Protein AF-A0A224YZ97-F1 (afdb_monomer_lite)

Foldseek 3Di:
DDPLLVLLVVQLVVVLVVVVVVVVVVVPDPPDDVDPDDADQCPQLVQLLSQLSSQPRSDDDPDDDDDDDDDLQACSQHVDVLHNLCCSCPPVVGDDGGGWDPDDDPVRGRPHSPRPDDPCVVLVVVLVVCVVPVDQEDEQADPVRLVSNVVSCVPHPDDGHHRHYQHHCDPVDPVNVVPSLLSRLVRCVVVVVDDPVVSVVSVCVVDPPPPPDDDDDDD

Structure (mmCIF, N/CA/C/O backbone):
data_AF-A0A224YZ97-F1
#
_entry.id   AF-A0A224YZ97-F1
#
loop_
_atom_site.group_PDB
_atom_site.id
_atom_site.type_symbol
_atom_site.label_atom_id
_atom_site.label_alt_id
_atom_site.label_comp_id
_atom_site.label_asym_id
_atom_site.label_entity_id
_atom_site.label_seq_id
_atom_site.pdbx_PDB_ins_code
_atom_site.Cartn_x
_atom_site.Cartn_y
_atom_site.Cartn_z
_atom_site.occupancy
_atom_site.B_iso_or_equiv
_atom_site.auth_seq_id
_atom_site.auth_comp_id
_atom_site.auth_asym_id
_atom_site.auth_atom_id
_atom_site.pdbx_PDB_model_num
ATOM 1 N N . MET A 1 1 ? -24.459 -19.097 -14.717 1.00 52.47 1 MET A N 1
ATOM 2 C CA . MET A 1 1 ? -24.192 -17.644 -14.715 1.00 52.47 1 MET A CA 1
ATOM 3 C C . MET A 1 1 ? -25.515 -16.948 -14.467 1.00 52.47 1 MET A C 1
ATOM 5 O O . MET A 1 1 ? -26.435 -17.161 -15.247 1.00 52.47 1 MET A O 1
ATOM 9 N N . THR A 1 2 ? -25.668 -16.246 -13.345 1.00 46.59 2 THR A N 1
ATOM 10 C CA . THR A 1 2 ? -26.902 -15.495 -13.054 1.00 46.59 2 THR A CA 1
ATOM 11 C C . THR A 1 2 ? -26.804 -14.087 -13.657 1.00 46.59 2 THR A C 1
ATOM 13 O O . THR A 1 2 ? -25.696 -13.596 -13.860 1.00 46.59 2 THR A O 1
ATOM 16 N N . CYS A 1 3 ? -27.926 -13.412 -13.944 1.00 55.31 3 CYS A N 1
ATOM 17 C CA . CYS A 1 3 ? -27.913 -12.035 -14.478 1.00 55.31 3 CYS A CA 1
ATOM 18 C C . CYS A 1 3 ? -27.099 -11.042 -13.622 1.00 55.31 3 CYS A C 1
ATOM 20 O O . CYS A 1 3 ? -26.565 -10.079 -14.164 1.00 55.31 3 CYS A O 1
ATOM 22 N N . ASN A 1 4 ? -26.964 -11.286 -12.312 1.00 58.75 4 ASN A N 1
ATOM 23 C CA . ASN A 1 4 ? -26.164 -10.453 -11.408 1.00 58.75 4 ASN A CA 1
ATOM 24 C C . ASN A 1 4 ? -24.649 -10.628 -11.588 1.00 58.75 4 ASN A C 1
ATOM 26 O O . ASN A 1 4 ? -23.910 -9.671 -11.379 1.00 58.75 4 ASN A O 1
ATOM 30 N N . ASP A 1 5 ? -24.180 -11.816 -11.980 1.00 58.56 5 ASP A N 1
ATOM 31 C CA . ASP A 1 5 ? -22.751 -12.048 -12.226 1.00 58.56 5 ASP A CA 1
ATOM 32 C C . ASP A 1 5 ? -22.300 -11.362 -13.519 1.00 58.56 5 ASP A C 1
ATOM 34 O O . ASP A 1 5 ? -21.228 -10.767 -13.558 1.00 58.56 5 ASP A O 1
ATOM 38 N N . ALA A 1 6 ? -23.163 -11.370 -14.541 1.00 62.22 6 ALA A N 1
ATOM 39 C CA . ALA A 1 6 ? -22.902 -10.724 -15.825 1.00 62.22 6 ALA A CA 1
ATOM 40 C C . ALA A 1 6 ? -22.792 -9.191 -15.703 1.00 62.22 6 ALA A C 1
ATOM 42 O O . ALA A 1 6 ? -21.858 -8.600 -16.233 1.00 62.22 6 ALA A O 1
ATOM 43 N N . ALA A 1 7 ? -23.696 -8.549 -14.952 1.00 62.88 7 ALA A N 1
ATOM 44 C CA . ALA A 1 7 ? -23.651 -7.099 -14.720 1.00 62.88 7 ALA A CA 1
ATOM 45 C C . ALA A 1 7 ? -22.469 -6.667 -13.826 1.00 62.88 7 ALA A C 1
ATOM 47 O O . ALA A 1 7 ? -21.967 -5.549 -13.934 1.00 62.88 7 ALA A O 1
ATOM 48 N N . ALA A 1 8 ? -22.022 -7.546 -12.924 1.00 62.81 8 ALA A N 1
ATOM 49 C CA . ALA A 1 8 ? -20.875 -7.294 -12.057 1.00 62.81 8 ALA A CA 1
ATOM 50 C C . ALA A 1 8 ? -19.535 -7.355 -12.810 1.00 62.81 8 ALA A C 1
ATOM 52 O O . ALA A 1 8 ? -18.623 -6.586 -12.495 1.00 62.81 8 ALA A O 1
ATOM 53 N N . ASP A 1 9 ? -19.420 -8.238 -13.804 1.00 74.94 9 ASP A N 1
ATOM 54 C CA . ASP A 1 9 ? -18.235 -8.310 -14.663 1.00 74.94 9 ASP A CA 1
ATOM 55 C C . ASP A 1 9 ? -18.177 -7.122 -15.645 1.00 74.94 9 ASP A C 1
ATOM 57 O O . ASP A 1 9 ? -17.090 -6.611 -15.907 1.00 74.94 9 ASP A O 1
ATOM 61 N N . GLU A 1 10 ? -19.327 -6.573 -16.058 1.00 85.75 10 GLU A N 1
ATOM 62 C CA . GLU A 1 10 ? -19.418 -5.424 -16.975 1.00 85.75 10 GLU A CA 1
ATOM 63 C C . GLU A 1 10 ? -18.727 -4.149 -16.444 1.00 85.75 10 GLU A C 1
ATOM 65 O O . GLU A 1 10 ? -18.050 -3.450 -17.198 1.00 85.75 10 GLU A O 1
ATOM 70 N N . ILE A 1 11 ? -18.832 -3.843 -15.141 1.00 90.44 11 ILE A N 1
ATOM 71 C CA . ILE A 1 11 ? -18.159 -2.664 -14.552 1.00 90.44 11 ILE A CA 1
ATOM 72 C C . ILE A 1 11 ? -16.640 -2.854 -14.520 1.00 90.44 11 ILE A C 1
ATOM 74 O O . ILE A 1 11 ? -15.900 -1.919 -14.834 1.00 90.44 11 ILE A O 1
ATOM 78 N N . ALA A 1 12 ? -16.173 -4.046 -14.145 1.00 93.38 12 ALA A N 1
ATOM 79 C CA . ALA A 1 12 ? -14.749 -4.352 -14.123 1.00 93.38 12 ALA A CA 1
ATOM 80 C C . ALA A 1 12 ? -14.162 -4.329 -15.544 1.00 93.38 12 ALA A C 1
ATOM 82 O O . ALA A 1 12 ? -13.105 -3.739 -15.750 1.00 93.38 12 ALA A O 1
ATOM 83 N N . ASP A 1 13 ? -14.873 -4.891 -16.524 1.00 95.00 13 ASP A N 1
ATOM 84 C CA . ASP A 1 13 ? -14.480 -4.873 -17.935 1.00 95.00 13 ASP A CA 1
ATOM 85 C C . ASP A 1 13 ? -14.412 -3.448 -18.486 1.00 95.00 13 ASP A C 1
ATOM 87 O O . ASP A 1 13 ? -13.425 -3.075 -19.122 1.00 95.00 13 ASP A O 1
ATOM 91 N N . ALA A 1 14 ? -15.420 -2.621 -18.197 1.00 93.31 14 ALA A N 1
ATOM 92 C CA . ALA A 1 14 ? -15.425 -1.220 -18.600 1.00 93.31 14 ALA A CA 1
ATOM 93 C C . ALA A 1 14 ? -14.263 -0.436 -17.967 1.00 93.31 14 ALA A C 1
ATOM 95 O O . ALA A 1 14 ? -13.624 0.369 -18.645 1.00 93.31 14 ALA A O 1
ATOM 96 N N . PHE A 1 15 ? -13.958 -0.681 -16.688 1.00 94.00 15 PHE A N 1
ATOM 97 C CA . PHE A 1 15 ? -12.829 -0.053 -15.998 1.00 94.00 15 PHE A CA 1
ATOM 98 C C . PHE A 1 15 ? -11.490 -0.437 -16.648 1.00 94.00 15 PHE A C 1
ATOM 100 O O . PHE A 1 15 ? -10.716 0.443 -17.023 1.00 94.00 15 PHE A O 1
ATOM 107 N N . LEU A 1 16 ? -11.266 -1.735 -16.874 1.00 96.19 16 LEU A N 1
ATOM 108 C CA . LEU A 1 16 ? -10.058 -2.248 -17.528 1.00 96.19 16 LEU A CA 1
ATOM 109 C C . LEU A 1 16 ? -9.915 -1.730 -18.966 1.00 96.19 16 LEU A C 1
ATOM 111 O O . LEU A 1 16 ? -8.811 -1.414 -19.406 1.00 96.19 16 LEU A O 1
ATOM 115 N N . ALA A 1 17 ? -11.019 -1.587 -19.7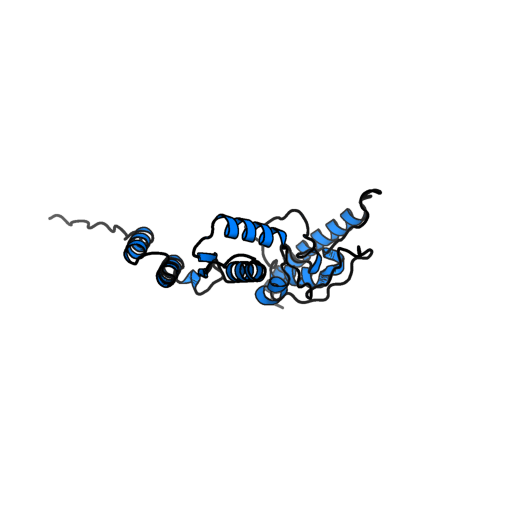03 1.00 94.88 17 ALA A N 1
ATOM 116 C CA . ALA A 1 17 ? -11.005 -1.016 -21.049 1.00 94.88 17 ALA A CA 1
ATOM 117 C C . ALA A 1 17 ? -10.583 0.466 -21.053 1.00 94.88 17 ALA A C 1
ATOM 119 O O . ALA A 1 17 ? -9.850 0.898 -21.946 1.00 94.88 17 ALA A O 1
ATOM 120 N N . ILE A 1 18 ? -11.000 1.245 -20.047 1.00 94.12 18 ILE A N 1
ATOM 121 C CA . ILE A 1 18 ? -10.570 2.643 -19.880 1.00 94.12 18 ILE A CA 1
ATOM 122 C C . ILE A 1 18 ? -9.058 2.710 -19.621 1.00 94.12 18 ILE A C 1
ATOM 124 O O . ILE A 1 18 ? -8.365 3.509 -20.255 1.00 94.12 18 ILE A O 1
ATOM 128 N N . GLU A 1 19 ? -8.536 1.858 -18.739 1.00 96.06 19 GLU A N 1
ATOM 129 C CA . GLU A 1 19 ? -7.103 1.779 -18.428 1.00 96.06 19 GLU A CA 1
ATOM 130 C C . GLU A 1 19 ? -6.258 1.310 -19.617 1.00 96.06 19 GLU A C 1
ATOM 132 O O . GLU A 1 19 ? -5.169 1.840 -19.863 1.00 96.06 19 GLU A O 1
ATOM 137 N N . GLN A 1 20 ? -6.776 0.363 -20.402 1.00 94.62 20 GLN A N 1
ATOM 138 C CA . GLN A 1 20 ? -6.153 -0.090 -21.641 1.00 94.62 20 GLN A CA 1
ATOM 139 C C . GLN A 1 20 ? -6.047 1.055 -22.655 1.00 94.62 20 GLN A C 1
ATOM 141 O O . GLN A 1 20 ? -4.962 1.325 -23.171 1.00 94.62 20 GLN A O 1
ATOM 146 N N . ASN A 1 21 ? -7.145 1.778 -22.892 1.00 93.31 21 ASN A N 1
ATOM 147 C CA . ASN A 1 21 ? -7.146 2.928 -23.793 1.00 93.31 21 ASN A CA 1
ATOM 148 C C . ASN A 1 21 ? -6.192 4.032 -23.301 1.00 93.31 21 ASN A C 1
ATOM 150 O O . ASN A 1 21 ? -5.450 4.617 -24.089 1.00 93.31 21 ASN A O 1
ATOM 154 N N . GLN A 1 22 ? -6.148 4.296 -21.991 1.00 91.50 22 GLN A N 1
ATOM 155 C CA . GLN A 1 22 ? -5.185 5.240 -21.425 1.00 91.50 22 GLN A CA 1
ATOM 156 C C . GLN A 1 22 ? -3.739 4.780 -21.657 1.00 91.50 22 GLN A C 1
ATOM 158 O O . GLN A 1 22 ? -2.911 5.587 -22.079 1.00 91.50 22 GLN A O 1
ATOM 163 N N . SER A 1 23 ? -3.433 3.501 -21.428 1.00 92.88 23 SER A N 1
ATOM 164 C CA . SER A 1 23 ? -2.103 2.928 -21.672 1.00 92.88 23 SER A CA 1
ATOM 165 C C . SER A 1 23 ? -1.675 3.091 -23.133 1.00 92.88 23 SER A C 1
ATOM 167 O O . SER A 1 23 ? -0.556 3.524 -23.412 1.00 92.88 23 SER A O 1
ATOM 169 N N . GLU A 1 24 ? -2.587 2.846 -24.075 1.00 93.25 24 GLU A N 1
ATOM 170 C CA . GLU A 1 24 ? -2.344 3.059 -25.503 1.00 93.25 24 GLU A CA 1
ATOM 171 C C . GLU A 1 24 ? -2.060 4.524 -25.838 1.00 93.25 24 GLU A C 1
ATOM 173 O O . GLU A 1 24 ? -1.136 4.806 -26.603 1.00 93.25 24 GLU A O 1
ATOM 178 N N . LEU A 1 25 ? -2.803 5.467 -25.256 1.00 92.69 25 LEU A N 1
ATOM 179 C CA . LEU A 1 25 ? -2.545 6.897 -25.437 1.00 92.69 25 LEU A CA 1
ATOM 180 C C . LEU A 1 25 ? -1.188 7.311 -24.850 1.00 92.69 25 LEU A C 1
ATOM 182 O O . LEU A 1 25 ? -0.431 8.024 -25.511 1.00 92.69 25 LEU A O 1
ATOM 186 N N . LEU A 1 26 ? -0.849 6.833 -23.649 1.00 90.38 26 LEU A N 1
ATOM 187 C CA . LEU A 1 26 ? 0.429 7.118 -22.989 1.00 90.38 26 LEU A CA 1
ATOM 188 C C . LEU A 1 26 ? 1.620 6.570 -23.786 1.00 90.38 26 LEU A C 1
ATOM 190 O O . LEU A 1 26 ? 2.632 7.255 -23.920 1.00 90.38 26 LEU A O 1
ATOM 194 N N . SER A 1 27 ? 1.481 5.386 -24.393 1.00 90.44 27 SER A N 1
ATOM 195 C CA . SER A 1 27 ? 2.532 4.768 -25.218 1.00 90.44 27 SER A CA 1
ATOM 196 C C . SER A 1 27 ? 2.957 5.613 -26.429 1.00 90.44 27 SER A C 1
ATOM 198 O O . SER A 1 27 ? 4.050 5.429 -26.964 1.00 90.44 27 SER A O 1
ATOM 200 N N . ARG A 1 28 ? 2.111 6.561 -26.857 1.00 93.81 28 ARG A N 1
ATOM 201 C CA . ARG A 1 28 ? 2.357 7.440 -28.012 1.00 93.81 28 ARG A CA 1
ATOM 202 C C . ARG A 1 28 ? 3.068 8.740 -27.631 1.00 93.81 28 ARG A C 1
ATOM 204 O O . ARG A 1 28 ? 3.412 9.517 -28.520 1.00 93.81 28 ARG A O 1
ATOM 211 N N . ILE A 1 29 ? 3.277 9.005 -26.339 1.00 93.19 29 ILE A N 1
ATOM 212 C CA . ILE A 1 29 ? 3.898 10.248 -25.875 1.00 93.19 29 ILE A CA 1
ATOM 213 C C . ILE A 1 29 ? 5.406 10.235 -26.182 1.00 93.19 29 ILE A C 1
ATOM 215 O O . ILE A 1 29 ? 6.120 9.322 -25.758 1.00 93.19 29 ILE A O 1
ATOM 219 N N . PRO A 1 30 ? 5.944 11.270 -26.854 1.00 92.75 30 PRO A N 1
ATOM 220 C CA . PRO A 1 30 ? 7.380 11.413 -27.043 1.00 92.75 30 PRO A CA 1
ATOM 221 C C . PRO A 1 30 ? 8.019 11.998 -25.773 1.00 92.75 30 PRO A C 1
ATOM 223 O O . PRO A 1 30 ? 8.187 13.208 -25.645 1.00 92.75 30 PRO A O 1
ATOM 226 N N . TYR A 1 31 ? 8.406 11.139 -24.827 1.00 89.88 31 TYR A N 1
ATOM 227 C CA . TYR A 1 31 ? 8.965 11.542 -23.522 1.00 89.88 31 TYR A CA 1
ATOM 228 C C . TYR A 1 31 ? 10.312 12.299 -23.582 1.00 89.88 31 TYR A C 1
ATOM 230 O O . TYR A 1 31 ? 10.777 12.833 -22.573 1.00 89.88 31 TYR A O 1
ATOM 238 N N . GLY A 1 32 ? 10.932 12.387 -24.762 1.00 92.38 32 GLY A N 1
ATOM 239 C CA . GLY A 1 32 ? 12.183 13.108 -24.985 1.00 92.38 32 GLY A CA 1
ATOM 240 C C . GLY A 1 32 ? 13.408 12.417 -24.378 1.00 92.38 32 GLY A C 1
ATOM 241 O O . GLY A 1 32 ? 13.321 11.404 -23.692 1.00 92.38 32 GLY A O 1
ATOM 242 N N . SER A 1 33 ? 14.590 12.981 -24.626 1.00 92.81 33 SER A N 1
ATOM 243 C CA . SER A 1 33 ? 15.875 12.348 -24.284 1.00 92.81 33 SER A CA 1
ATOM 244 C C . SER A 1 33 ? 16.214 12.329 -22.789 1.00 92.81 33 SER A C 1
ATOM 246 O O . SER A 1 33 ? 17.104 11.589 -22.376 1.00 92.81 33 SER A O 1
ATOM 248 N N . LYS A 1 34 ? 15.528 13.132 -21.963 1.00 94.31 34 LYS A N 1
ATOM 249 C CA . LYS A 1 34 ? 15.742 13.158 -20.504 1.00 94.31 34 LYS A CA 1
ATOM 250 C C . LYS A 1 34 ? 15.106 11.963 -19.792 1.00 94.31 34 LYS A C 1
ATOM 252 O O . LYS A 1 34 ? 15.536 11.619 -18.693 1.00 94.31 34 LYS A O 1
ATOM 257 N N . VAL A 1 35 ? 14.095 11.341 -20.397 1.00 94.31 35 VAL A N 1
ATOM 258 C CA . VAL A 1 35 ? 13.432 10.156 -19.852 1.00 94.31 35 VAL A CA 1
ATOM 259 C C . VAL A 1 35 ? 14.097 8.926 -20.449 1.00 94.31 35 VAL A C 1
ATOM 261 O O . VAL A 1 35 ? 13.937 8.625 -21.626 1.00 94.31 35 VAL A O 1
ATOM 264 N N . SER A 1 36 ? 14.871 8.214 -19.631 1.00 94.81 36 SER A N 1
ATOM 265 C CA . SER A 1 36 ? 15.607 7.033 -20.090 1.00 94.81 36 SER A CA 1
ATOM 266 C C . SER A 1 36 ? 14.777 5.749 -20.058 1.00 94.81 36 SER A C 1
ATOM 268 O O . SER A 1 36 ? 15.063 4.829 -20.816 1.00 94.81 36 SER A O 1
ATOM 270 N N . HIS A 1 37 ? 13.781 5.666 -19.170 1.00 95.94 37 HIS A N 1
ATOM 271 C CA . HIS A 1 37 ? 12.958 4.475 -18.963 1.00 95.94 37 HIS A CA 1
ATOM 272 C C . HIS A 1 37 ? 11.523 4.887 -18.631 1.00 95.94 37 HIS A C 1
ATOM 274 O O . HIS A 1 37 ? 11.309 5.822 -17.859 1.00 95.94 37 HIS A O 1
ATOM 280 N N . VAL A 1 38 ? 10.553 4.157 -19.180 1.00 95.44 38 VAL A N 1
ATOM 281 C CA . VAL A 1 38 ? 9.123 4.322 -18.898 1.00 95.44 38 VAL A CA 1
ATOM 282 C C . VAL A 1 38 ? 8.563 2.959 -18.545 1.00 95.44 38 VAL A C 1
ATOM 284 O O . VAL A 1 38 ? 8.758 1.994 -19.283 1.00 95.44 38 VAL A O 1
ATOM 287 N N . TYR A 1 39 ? 7.927 2.866 -17.383 1.00 96.88 39 TYR A N 1
ATOM 288 C CA . TYR A 1 39 ? 7.329 1.630 -16.896 1.00 96.88 39 TYR A CA 1
ATOM 289 C C . TYR A 1 39 ? 5.817 1.809 -16.896 1.00 96.88 39 TYR A C 1
ATOM 291 O O . TYR A 1 39 ? 5.315 2.754 -16.289 1.00 96.88 39 TYR A O 1
ATOM 299 N N . ASN A 1 40 ? 5.110 0.883 -17.539 1.00 97.06 40 ASN A N 1
ATOM 300 C CA . ASN A 1 40 ? 3.661 0.789 -17.459 1.00 97.06 40 ASN A CA 1
ATOM 301 C C . ASN A 1 40 ? 3.265 -0.528 -16.764 1.00 97.06 40 ASN A C 1
ATOM 303 O O . ASN A 1 40 ? 3.212 -1.568 -17.425 1.00 97.06 40 ASN A O 1
ATOM 307 N N . PRO A 1 41 ? 3.013 -0.528 -15.441 1.00 97.12 41 PRO A N 1
ATOM 308 C CA . PRO A 1 41 ? 2.627 -1.745 -14.728 1.00 97.12 41 PRO A CA 1
ATOM 309 C C . PRO A 1 41 ? 1.293 -2.326 -15.201 1.00 97.12 41 PRO A C 1
ATOM 311 O O . PRO A 1 41 ? 1.081 -3.520 -15.027 1.00 97.12 41 PRO A O 1
ATOM 314 N N . LEU A 1 42 ? 0.434 -1.541 -15.857 1.00 96.94 42 LEU A N 1
ATOM 315 C CA . LEU A 1 42 ? -0.813 -2.047 -16.440 1.00 96.94 42 LEU A CA 1
ATOM 316 C C . LEU A 1 42 ? -0.563 -2.971 -17.648 1.00 96.94 42 LEU A C 1
ATOM 318 O O . LEU A 1 42 ? -1.445 -3.724 -18.052 1.00 96.94 42 LEU A O 1
ATOM 322 N N . GLU A 1 43 ? 0.650 -2.961 -18.210 1.00 96.38 43 GLU A N 1
ATOM 323 C CA . GLU A 1 43 ? 1.064 -3.897 -19.257 1.00 96.38 43 GLU A CA 1
ATOM 324 C C . GLU A 1 43 ? 1.744 -5.134 -18.672 1.00 96.38 43 GLU A C 1
ATOM 326 O O . GLU A 1 43 ? 1.267 -6.250 -18.866 1.00 96.38 43 GLU A O 1
ATOM 331 N N . TYR A 1 44 ? 2.857 -4.955 -17.954 1.00 98.00 44 TYR A N 1
ATOM 332 C CA . TYR A 1 44 ? 3.673 -6.089 -17.508 1.00 98.00 44 TYR A CA 1
ATOM 333 C C . TYR A 1 44 ? 3.141 -6.765 -16.235 1.00 98.00 44 TYR A C 1
ATOM 335 O O . TYR A 1 44 ? 3.456 -7.926 -15.996 1.00 98.00 44 TYR A O 1
ATOM 343 N N . ALA A 1 45 ? 2.328 -6.082 -15.424 1.00 97.94 45 ALA A N 1
ATOM 344 C CA . ALA A 1 45 ? 1.642 -6.645 -14.257 1.00 97.94 45 ALA A CA 1
ATOM 345 C C . ALA A 1 45 ? 0.123 -6.748 -14.496 1.00 97.94 45 ALA A C 1
ATOM 347 O O . ALA A 1 45 ? -0.671 -6.664 -13.559 1.00 97.94 45 ALA A O 1
ATOM 348 N N . ARG A 1 46 ? -0.287 -6.912 -15.764 1.00 97.50 46 ARG A N 1
ATOM 349 C CA . ARG A 1 46 ? -1.696 -6.976 -16.169 1.00 97.50 46 ARG A CA 1
ATOM 350 C C . ARG A 1 46 ? -2.468 -8.047 -15.415 1.00 97.50 46 ARG A C 1
ATOM 352 O O . ARG A 1 46 ? -3.532 -7.748 -14.898 1.00 97.50 46 ARG A O 1
ATOM 359 N N . GLU A 1 47 ? -1.949 -9.270 -15.320 1.00 98.19 47 GLU A N 1
ATOM 360 C CA . GLU A 1 47 ? -2.695 -10.375 -14.702 1.00 98.19 47 GLU A CA 1
ATOM 361 C C . GLU A 1 47 ? -3.043 -10.090 -13.237 1.00 98.19 47 GLU A C 1
ATOM 363 O O . GLU A 1 47 ? -4.182 -10.280 -12.810 1.00 98.19 47 GLU A O 1
ATOM 368 N N . THR A 1 48 ? -2.082 -9.585 -12.462 1.00 98.19 48 THR A N 1
ATOM 369 C CA . THR A 1 48 ? -2.301 -9.238 -11.054 1.00 98.19 48 THR A CA 1
ATOM 370 C C . THR A 1 48 ? -3.191 -8.004 -10.906 1.00 98.19 48 THR A C 1
ATOM 372 O O . THR A 1 48 ? -4.025 -7.955 -10.000 1.00 98.19 48 THR A O 1
ATOM 375 N N . HIS A 1 49 ? -3.071 -7.029 -11.810 1.00 98.38 49 HIS A N 1
ATOM 376 C CA . HIS A 1 49 ? -3.948 -5.863 -11.840 1.00 98.38 49 HIS A CA 1
ATOM 377 C C . HIS A 1 49 ? -5.402 -6.237 -12.184 1.00 98.38 49 HIS A C 1
ATOM 379 O O . HIS A 1 49 ? -6.324 -5.865 -11.461 1.00 98.38 49 HIS A O 1
ATOM 385 N N . GLU A 1 50 ? -5.621 -7.049 -13.220 1.00 97.75 50 GLU A N 1
ATOM 386 C CA . GLU A 1 50 ? -6.942 -7.561 -13.593 1.00 97.75 50 GLU A CA 1
ATOM 387 C C . GLU A 1 50 ? -7.544 -8.419 -12.480 1.00 97.75 50 GLU A C 1
ATOM 389 O O . GLU A 1 50 ? -8.728 -8.278 -12.171 1.00 97.75 50 GLU A O 1
ATOM 394 N N . CYS A 1 51 ? -6.734 -9.255 -11.817 1.00 97.81 51 CYS A N 1
ATOM 395 C CA . CYS A 1 51 ? -7.159 -10.000 -10.633 1.00 97.81 51 CYS A CA 1
ATOM 396 C C . CYS A 1 51 ? -7.707 -9.050 -9.553 1.00 97.81 51 CYS A C 1
ATOM 398 O O . CYS A 1 51 ? -8.787 -9.288 -9.009 1.00 97.81 51 CYS A O 1
ATOM 400 N N . PHE A 1 52 ? -7.019 -7.936 -9.285 1.00 97.94 52 PHE A N 1
ATOM 401 C CA . PHE A 1 52 ? -7.473 -6.916 -8.340 1.00 97.94 52 PHE A CA 1
ATOM 402 C C . PHE A 1 52 ? -8.770 -6.225 -8.786 1.00 97.94 52 PHE A C 1
ATOM 404 O O . PHE A 1 52 ? -9.734 -6.177 -8.013 1.00 97.94 52 PHE A O 1
ATOM 411 N N . VAL A 1 53 ? -8.839 -5.740 -10.029 1.00 96.81 53 VAL A N 1
ATOM 412 C CA . VAL A 1 53 ? -10.016 -5.023 -10.544 1.00 96.81 53 VAL A CA 1
ATOM 413 C C . VAL A 1 53 ? -11.239 -5.936 -10.591 1.00 96.81 53 VAL A C 1
ATOM 415 O O . VAL A 1 53 ? -12.295 -5.568 -10.079 1.00 96.81 53 VAL A O 1
ATOM 418 N N . ARG A 1 54 ? -11.114 -7.164 -11.102 1.00 95.56 54 ARG A N 1
ATOM 419 C CA . ARG A 1 54 ? -12.237 -8.117 -11.164 1.00 95.56 54 ARG A CA 1
ATOM 420 C C . ARG A 1 54 ? -12.723 -8.552 -9.784 1.00 95.56 54 ARG A C 1
ATOM 422 O O . ARG A 1 54 ? -13.910 -8.837 -9.611 1.00 95.56 54 ARG A O 1
ATOM 429 N N . LYS A 1 55 ? -11.831 -8.573 -8.790 1.00 95.19 55 LYS A N 1
ATOM 430 C CA . LYS A 1 55 ? -12.174 -8.919 -7.408 1.00 95.19 55 LYS A CA 1
ATOM 431 C C . LYS A 1 55 ? -12.892 -7.782 -6.678 1.00 95.19 55 LYS A C 1
ATOM 433 O O . LYS A 1 55 ? -13.843 -8.052 -5.948 1.00 95.19 55 LYS A O 1
ATOM 438 N N . TYR A 1 56 ? -12.486 -6.526 -6.885 1.00 93.75 56 TYR A N 1
ATOM 439 C CA . TYR A 1 56 ? -12.935 -5.399 -6.049 1.00 93.75 56 TYR A CA 1
ATOM 440 C C . TYR A 1 56 ? -13.748 -4.309 -6.780 1.00 93.75 56 TYR A C 1
ATOM 442 O O . TYR A 1 56 ? -14.476 -3.542 -6.142 1.00 93.75 56 TYR A O 1
ATOM 450 N N . CYS A 1 57 ? -13.735 -4.266 -8.114 1.00 91.44 57 CYS A N 1
ATOM 451 C CA . CYS A 1 57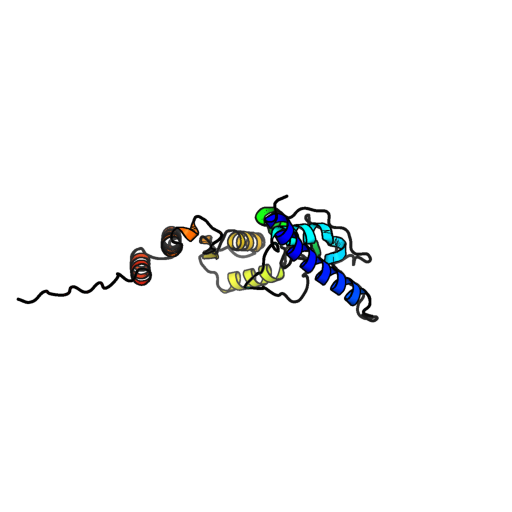 ? -14.440 -3.275 -8.941 1.00 91.44 57 CYS A CA 1
ATOM 452 C C . CYS A 1 57 ? -15.760 -3.801 -9.546 1.00 91.44 57 CYS A C 1
ATOM 454 O O . CYS A 1 57 ? -16.179 -3.398 -10.620 1.00 91.44 57 CYS A O 1
ATOM 456 N N . ARG A 1 58 ? -16.464 -4.690 -8.836 1.00 89.25 58 ARG A N 1
ATOM 457 C CA . ARG A 1 58 ? -17.694 -5.353 -9.329 1.00 89.25 58 ARG A CA 1
ATOM 458 C C . ARG A 1 58 ? -18.972 -4.500 -9.279 1.00 89.25 58 ARG A C 1
ATOM 460 O O . ARG A 1 58 ? -20.047 -4.947 -9.656 1.00 89.25 58 ARG A O 1
ATOM 467 N N . THR A 1 59 ? -18.890 -3.300 -8.712 1.00 87.19 59 THR A N 1
ATOM 468 C CA . THR A 1 59 ? -20.038 -2.427 -8.412 1.00 87.19 59 THR A CA 1
ATOM 469 C C . THR A 1 59 ? -19.625 -0.965 -8.505 1.00 87.19 59 THR A C 1
ATOM 471 O O . THR A 1 59 ? -18.436 -0.645 -8.393 1.00 87.19 59 THR A O 1
ATOM 474 N N . ARG A 1 60 ? -20.604 -0.061 -8.623 1.00 84.38 60 ARG A N 1
ATOM 475 C CA . ARG A 1 60 ? -20.371 1.379 -8.450 1.00 84.38 60 ARG A CA 1
ATOM 476 C C . ARG A 1 60 ? -19.846 1.665 -7.040 1.00 84.38 60 ARG A C 1
ATOM 478 O O . ARG A 1 60 ? -20.222 0.989 -6.083 1.00 84.38 60 ARG A O 1
ATOM 485 N N . LYS A 1 61 ? -18.963 2.655 -6.931 1.00 79.06 61 LYS A N 1
ATOM 486 C CA . LYS A 1 61 ? -18.336 3.082 -5.678 1.00 79.06 61 LYS A CA 1
ATOM 487 C C . LYS A 1 61 ? -18.724 4.527 -5.397 1.00 79.06 61 LYS A C 1
ATOM 489 O O . LYS A 1 61 ? -18.691 5.351 -6.303 1.00 79.06 61 LYS A O 1
ATOM 494 N N . GLU A 1 62 ? -19.082 4.818 -4.152 1.00 78.38 62 GLU A N 1
ATOM 495 C CA . GLU A 1 62 ? -19.371 6.187 -3.698 1.00 78.38 62 GLU A CA 1
ATOM 496 C C . GLU A 1 62 ? -18.086 6.993 -3.466 1.00 78.38 62 GLU A C 1
ATOM 498 O O . GLU A 1 62 ? -18.093 8.218 -3.535 1.00 78.38 62 GLU A O 1
ATOM 503 N N . VAL A 1 63 ? -16.973 6.299 -3.213 1.00 62.75 63 VAL A N 1
ATOM 504 C CA . VAL A 1 63 ? -15.674 6.891 -2.887 1.00 62.75 63 VAL A CA 1
ATOM 505 C C . VAL A 1 63 ? -14.595 6.289 -3.783 1.00 62.75 63 VAL A C 1
ATOM 507 O O . VAL A 1 63 ? -14.518 5.069 -3.939 1.00 62.75 63 VAL A O 1
ATOM 510 N N . LEU A 1 64 ? -13.743 7.154 -4.335 1.00 65.31 64 LEU A N 1
ATOM 511 C CA . LEU A 1 64 ? -12.542 6.795 -5.084 1.00 65.31 64 LEU A CA 1
ATOM 512 C C . LEU A 1 64 ? -11.322 7.408 -4.390 1.00 65.31 64 LEU A C 1
ATOM 514 O O . LEU A 1 64 ? -11.234 8.625 -4.246 1.00 65.31 64 LEU A O 1
ATOM 518 N N . PHE A 1 65 ? -10.372 6.567 -3.987 1.00 54.34 65 PHE A N 1
ATOM 519 C CA . PHE A 1 65 ? -9.063 7.019 -3.521 1.00 54.34 65 PHE A CA 1
ATOM 520 C C . PHE A 1 65 ? -8.122 7.136 -4.721 1.00 54.34 65 PHE A C 1
ATOM 522 O O . PHE A 1 65 ? -7.941 6.167 -5.457 1.00 54.34 65 PHE A O 1
ATOM 529 N N . LEU A 1 66 ? -7.530 8.316 -4.918 1.00 57.88 66 LEU A N 1
ATOM 530 C CA . LEU A 1 66 ? -6.667 8.618 -6.059 1.00 57.88 66 LEU A CA 1
ATOM 531 C C . LEU A 1 66 ? -5.234 8.896 -5.586 1.00 57.88 66 LEU A C 1
ATOM 533 O O . LEU A 1 66 ? -5.013 9.750 -4.730 1.00 57.88 66 LEU A O 1
ATOM 537 N N . GLY A 1 67 ? -4.267 8.164 -6.140 1.00 67.94 67 GLY A N 1
ATOM 538 C CA . GLY A 1 67 ? -2.836 8.438 -5.975 1.00 67.94 67 GLY A CA 1
ATOM 539 C C . GLY A 1 67 ? -2.277 9.298 -7.113 1.00 67.94 67 GLY A C 1
ATOM 540 O O . GLY A 1 67 ? -3.003 9.681 -8.024 1.00 67.94 67 GLY A O 1
ATOM 541 N N . MET A 1 68 ? -0.970 9.576 -7.081 1.00 73.81 68 MET A N 1
ATOM 542 C CA . MET A 1 68 ? -0.289 10.280 -8.180 1.00 73.81 68 MET A CA 1
ATOM 543 C C . MET A 1 68 ? 0.150 9.312 -9.286 1.00 73.81 68 MET A C 1
ATOM 545 O O . MET A 1 68 ? -0.312 9.403 -10.419 1.00 73.81 68 MET A O 1
ATOM 549 N N . ASN A 1 69 ? 1.057 8.386 -8.960 1.00 82.00 69 ASN A N 1
ATOM 550 C CA . ASN A 1 69 ? 1.661 7.443 -9.899 1.00 82.00 69 ASN A CA 1
ATOM 551 C C . ASN A 1 69 ? 2.267 6.234 -9.155 1.00 82.00 69 ASN A C 1
ATOM 553 O O . ASN A 1 69 ? 2.507 6.321 -7.948 1.00 82.00 69 ASN A O 1
ATOM 557 N N . PRO A 1 70 ? 2.559 5.121 -9.854 1.00 87.38 70 PRO A N 1
ATOM 558 C CA . PRO A 1 70 ? 3.170 3.941 -9.247 1.00 87.38 70 PRO A CA 1
ATOM 559 C C . PRO A 1 70 ? 4.510 4.242 -8.560 1.00 87.38 70 PRO A C 1
ATOM 561 O O . PRO A 1 70 ? 5.439 4.758 -9.187 1.00 87.38 70 PRO A O 1
ATOM 564 N N . GLY A 1 71 ? 4.626 3.861 -7.287 1.00 84.94 71 GLY A N 1
ATOM 565 C CA . GLY A 1 71 ? 5.900 3.803 -6.574 1.00 84.94 71 GLY A CA 1
ATOM 566 C C . GLY A 1 71 ? 6.731 2.575 -6.979 1.00 84.94 71 GLY A C 1
ATOM 567 O O . GLY A 1 71 ? 6.166 1.548 -7.372 1.00 84.94 71 GLY A O 1
ATOM 568 N N . PRO A 1 72 ? 8.075 2.635 -6.878 1.00 88.06 72 PRO A N 1
ATOM 569 C CA . PRO A 1 72 ? 8.976 1.624 -7.437 1.00 88.06 72 PRO A CA 1
ATOM 570 C C . PRO A 1 72 ? 8.932 0.271 -6.717 1.00 88.06 72 PRO A C 1
ATOM 572 O O . PRO A 1 72 ? 9.414 -0.708 -7.279 1.00 88.06 72 PRO A O 1
ATOM 575 N N . PHE A 1 73 ? 8.401 0.209 -5.494 1.00 89.69 73 PHE A N 1
ATOM 576 C CA . PHE A 1 73 ? 8.333 -1.014 -4.679 1.00 89.69 73 PHE A CA 1
ATOM 577 C C . PHE A 1 73 ? 6.898 -1.468 -4.377 1.00 89.69 73 PHE A C 1
ATOM 579 O O . PHE A 1 73 ? 6.713 -2.532 -3.799 1.00 89.69 73 PHE A O 1
ATOM 586 N N . GLY A 1 74 ? 5.903 -0.680 -4.794 1.00 91.06 74 GLY A N 1
ATOM 587 C CA . GLY A 1 74 ? 4.485 -0.998 -4.658 1.00 91.06 74 GLY A CA 1
ATOM 588 C C . GLY A 1 74 ? 3.877 -1.409 -5.997 1.00 91.06 74 GLY A C 1
ATOM 589 O O . GLY A 1 74 ? 4.244 -2.428 -6.577 1.00 91.06 74 GLY A O 1
ATOM 590 N N . MET A 1 75 ? 3.009 -0.557 -6.549 1.00 95.56 75 MET A N 1
ATOM 591 C CA . MET A 1 75 ? 2.302 -0.818 -7.811 1.00 95.56 75 MET A CA 1
ATOM 592 C C . MET A 1 75 ? 3.233 -1.135 -8.995 1.00 95.56 75 MET A C 1
ATOM 594 O O . MET A 1 75 ? 2.875 -1.946 -9.844 1.00 95.56 75 MET A O 1
ATOM 598 N N . ALA A 1 76 ? 4.449 -0.575 -9.058 1.00 96.50 76 ALA A N 1
ATOM 599 C CA . ALA A 1 76 ? 5.399 -0.941 -10.113 1.00 96.50 76 ALA A CA 1
ATOM 600 C C . ALA A 1 76 ? 5.870 -2.407 -10.028 1.00 96.50 76 ALA A C 1
ATOM 602 O O . ALA A 1 76 ? 6.388 -2.934 -11.007 1.00 96.50 76 ALA A O 1
ATOM 603 N N . GLN A 1 77 ? 5.712 -3.065 -8.881 1.00 97.00 77 GLN A N 1
ATOM 604 C CA . GLN A 1 77 ? 6.085 -4.463 -8.677 1.00 97.00 77 GLN A CA 1
ATOM 605 C C . GLN A 1 77 ? 4.928 -5.422 -8.942 1.00 97.00 77 GLN A C 1
ATOM 607 O O . GLN A 1 77 ? 5.181 -6.551 -9.333 1.00 97.00 77 GLN A O 1
ATOM 612 N N . ASN A 1 78 ? 3.677 -5.013 -8.725 1.00 96.81 78 ASN A N 1
ATOM 613 C CA . ASN A 1 78 ? 2.547 -5.950 -8.700 1.00 96.81 78 ASN A CA 1
ATOM 614 C C . ASN A 1 78 ? 1.253 -5.435 -9.345 1.00 96.81 78 ASN A C 1
ATOM 616 O O . ASN A 1 78 ? 0.246 -6.137 -9.321 1.00 96.81 78 ASN A O 1
ATOM 620 N N . GLY A 1 79 ? 1.247 -4.232 -9.913 1.00 96.88 79 GLY A N 1
ATOM 621 C CA . GLY A 1 79 ? 0.080 -3.671 -10.592 1.00 96.88 79 GLY A CA 1
ATOM 622 C C . GLY A 1 79 ? -1.038 -3.188 -9.665 1.00 96.88 79 GLY A C 1
ATOM 623 O O . GLY A 1 79 ? -1.977 -2.574 -10.153 1.00 96.88 79 GLY A O 1
ATOM 624 N N . VAL A 1 80 ? -0.962 -3.372 -8.345 1.00 96.81 80 VAL A N 1
ATOM 625 C CA . VAL A 1 80 ? -2.023 -2.936 -7.422 1.00 96.81 80 VAL A CA 1
ATOM 626 C C . VAL A 1 80 ? -1.737 -1.524 -6.890 1.00 96.81 80 VAL A C 1
ATOM 628 O O . VAL A 1 80 ? -0.633 -1.281 -6.391 1.00 96.81 80 VAL A O 1
ATOM 631 N N . PRO A 1 81 ? -2.694 -0.574 -6.953 1.00 91.00 81 PRO A N 1
ATOM 632 C CA . PRO A 1 81 ? -2.526 0.762 -6.376 1.00 91.00 81 PRO A CA 1
ATOM 633 C C . PRO A 1 81 ? -2.179 0.701 -4.885 1.00 91.00 81 PRO A C 1
ATOM 635 O O . PRO A 1 81 ? -2.813 -0.036 -4.135 1.00 91.00 81 PRO A O 1
ATOM 638 N N . PHE A 1 82 ? -1.167 1.465 -4.455 1.00 85.38 82 PHE A N 1
ATOM 639 C CA . PHE A 1 82 ? -0.613 1.410 -3.087 1.00 85.38 82 PHE A CA 1
ATOM 640 C C . PHE A 1 82 ? -0.197 -0.008 -2.636 1.00 85.38 82 PHE A C 1
ATOM 642 O O . PHE A 1 82 ? -0.174 -0.315 -1.446 1.00 85.38 82 PHE A O 1
ATOM 649 N N . GLY A 1 83 ? 0.105 -0.895 -3.589 1.00 86.56 83 GLY A N 1
ATOM 650 C CA . GLY A 1 83 ? 0.254 -2.320 -3.334 1.00 86.56 83 GLY A CA 1
ATOM 651 C C . GLY A 1 83 ? 1.584 -2.698 -2.699 1.00 86.56 83 GLY A C 1
ATOM 652 O O . GLY A 1 83 ? 2.485 -3.128 -3.408 1.00 86.56 83 GLY A O 1
ATOM 653 N N . ASP A 1 84 ? 1.715 -2.612 -1.376 1.00 87.06 84 ASP A N 1
ATOM 654 C CA . ASP A 1 84 ? 2.765 -3.349 -0.662 1.00 87.06 84 ASP A CA 1
ATOM 655 C C . ASP A 1 84 ? 2.585 -4.858 -0.899 1.00 87.06 84 ASP A C 1
ATOM 657 O O . ASP A 1 84 ? 1.509 -5.416 -0.673 1.00 87.06 84 ASP A O 1
ATOM 661 N N . THR A 1 85 ? 3.637 -5.525 -1.375 1.00 88.69 85 THR A N 1
ATOM 662 C CA . THR A 1 85 ? 3.535 -6.890 -1.913 1.00 88.69 85 THR A CA 1
ATOM 663 C C . THR A 1 85 ? 3.034 -7.904 -0.881 1.00 88.69 85 THR A C 1
ATOM 665 O O . THR A 1 85 ? 2.211 -8.759 -1.217 1.00 88.69 85 THR A O 1
ATOM 668 N N . ALA A 1 86 ? 3.447 -7.785 0.386 1.00 84.19 86 ALA A N 1
ATOM 669 C CA . ALA A 1 86 ? 2.994 -8.688 1.444 1.00 84.19 86 ALA A CA 1
ATOM 670 C C . ALA A 1 86 ? 1.474 -8.603 1.653 1.00 84.19 86 ALA A C 1
ATOM 672 O O . ALA A 1 86 ? 0.809 -9.624 1.828 1.00 84.19 86 ALA A O 1
ATOM 673 N N . HIS A 1 87 ? 0.903 -7.402 1.564 1.00 83.88 87 HIS A N 1
ATOM 674 C CA . HIS A 1 87 ? -0.537 -7.191 1.705 1.00 83.88 87 HIS A CA 1
ATOM 675 C C . HIS A 1 87 ? -1.315 -7.531 0.439 1.00 83.88 87 HIS A C 1
ATOM 677 O O . HIS A 1 87 ? -2.413 -8.078 0.532 1.00 83.88 87 HIS A O 1
ATOM 683 N N . VAL A 1 88 ? -0.741 -7.271 -0.735 1.00 89.31 88 VAL A N 1
ATOM 684 C CA . VAL A 1 88 ? -1.319 -7.677 -2.023 1.00 89.31 88 VAL A CA 1
ATOM 685 C C . VAL A 1 88 ? -1.526 -9.192 -2.070 1.00 89.31 88 VAL A C 1
ATOM 687 O O . VAL A 1 88 ? -2.606 -9.654 -2.438 1.00 89.31 88 VAL A O 1
ATOM 690 N N . VAL A 1 89 ? -0.540 -9.970 -1.620 1.00 89.50 89 VAL A N 1
ATOM 691 C CA . VAL A 1 89 ? -0.637 -11.435 -1.588 1.00 89.50 89 VAL A CA 1
ATOM 692 C C . VAL A 1 89 ? -1.432 -11.922 -0.376 1.00 89.50 89 VAL A C 1
ATOM 694 O O . VAL A 1 89 ? -2.391 -12.672 -0.529 1.00 89.50 89 VAL A O 1
ATOM 697 N N . GLY A 1 90 ? -1.055 -11.506 0.834 1.00 86.19 90 GLY A N 1
ATOM 698 C CA . GLY A 1 90 ? -1.574 -12.090 2.073 1.00 86.19 90 GLY A CA 1
ATOM 699 C C . GLY A 1 90 ? -2.970 -11.610 2.469 1.00 86.19 90 GLY A C 1
ATOM 700 O O . GLY A 1 90 ? -3.747 -12.386 3.020 1.00 86.19 90 GLY A O 1
ATOM 701 N N . TRP A 1 91 ? -3.304 -10.347 2.191 1.00 85.50 91 TRP A N 1
ATOM 702 C CA . TRP A 1 91 ? -4.571 -9.745 2.618 1.00 85.50 91 TRP A CA 1
ATOM 703 C C . TRP A 1 91 ? -5.563 -9.582 1.465 1.00 85.50 91 TRP A C 1
ATOM 705 O O . TRP A 1 91 ? -6.705 -10.028 1.563 1.00 85.50 91 TRP A O 1
ATOM 715 N N . LEU A 1 92 ? -5.124 -8.995 0.348 1.00 84.00 92 LEU A N 1
ATOM 716 C CA . LEU A 1 92 ? -5.958 -8.849 -0.845 1.00 84.00 92 LEU A CA 1
ATOM 717 C C . LEU A 1 92 ? -6.086 -10.164 -1.623 1.00 84.00 92 LEU A C 1
ATOM 719 O O . LEU A 1 92 ? -7.008 -10.313 -2.424 1.00 84.00 92 LEU A O 1
ATOM 723 N N . GLY A 1 93 ? -5.207 -11.145 -1.395 1.00 93.69 93 GLY A N 1
ATOM 724 C CA . GLY A 1 93 ? -5.264 -12.442 -2.070 1.00 93.69 93 GLY A CA 1
ATOM 725 C C . GLY A 1 93 ? -5.190 -12.307 -3.589 1.00 93.69 93 GLY A C 1
ATOM 726 O O . GLY A 1 93 ? -5.982 -12.947 -4.284 1.00 93.69 93 GLY A O 1
ATOM 727 N N . ILE A 1 94 ? -4.333 -11.409 -4.078 1.00 97.12 94 ILE A N 1
ATOM 728 C CA . ILE A 1 94 ? -4.071 -11.208 -5.504 1.00 97.12 94 ILE A CA 1
ATOM 729 C C . ILE A 1 94 ? -3.005 -12.196 -5.954 1.00 97.12 94 ILE A C 1
ATOM 731 O O . ILE A 1 94 ? -1.994 -12.400 -5.279 1.00 97.12 94 ILE A O 1
ATOM 735 N N . GLN A 1 95 ? -3.248 -12.815 -7.102 1.00 93.94 95 GLN A N 1
ATOM 736 C CA . GLN A 1 95 ? -2.382 -13.813 -7.714 1.00 93.94 95 GLN A CA 1
ATOM 737 C C . GLN A 1 95 ? -2.272 -13.516 -9.209 1.00 93.94 95 GLN A C 1
ATOM 739 O O . GLN A 1 95 ? -3.123 -12.831 -9.774 1.00 93.94 95 GLN A O 1
ATOM 744 N N . GLY A 1 96 ? -1.221 -14.026 -9.841 1.00 95.81 96 GLY A N 1
ATOM 745 C CA . GLY A 1 96 ? -0.969 -13.842 -11.268 1.00 95.81 96 GLY A CA 1
ATOM 746 C C . GLY A 1 96 ? 0.517 -13.710 -11.568 1.00 95.81 96 GLY A C 1
ATOM 747 O O . GLY A 1 96 ? 1.344 -13.570 -10.660 1.00 95.81 96 GLY A O 1
ATOM 748 N N . HIS A 1 97 ? 0.856 -13.768 -12.849 1.00 97.31 97 HIS A N 1
ATOM 749 C CA . HIS A 1 97 ? 2.205 -13.514 -13.317 1.00 97.31 97 HIS A CA 1
ATOM 750 C C . HIS A 1 97 ? 2.477 -12.008 -13.424 1.00 97.31 97 HIS A C 1
ATOM 752 O O . HIS A 1 97 ? 1.626 -11.221 -13.835 1.00 97.31 97 HIS A O 1
ATOM 758 N N . VAL A 1 98 ? 3.702 -11.610 -13.075 1.00 98.12 98 VAL A N 1
ATOM 759 C CA . VAL A 1 98 ? 4.221 -10.271 -13.357 1.00 98.12 98 VAL A CA 1
ATOM 760 C C . VAL A 1 98 ? 5.431 -10.421 -14.268 1.00 98.12 98 VAL A C 1
ATOM 762 O O . VAL A 1 98 ? 6.465 -10.955 -13.861 1.00 98.12 98 VAL A O 1
ATOM 765 N N . ALA A 1 99 ? 5.285 -9.944 -15.498 1.00 97.62 99 ALA A N 1
ATOM 766 C CA . ALA A 1 99 ? 6.341 -9.885 -16.490 1.00 97.62 99 ALA A CA 1
ATOM 767 C C . ALA A 1 99 ? 7.294 -8.705 -16.226 1.00 97.62 99 ALA A C 1
ATOM 769 O O . ALA A 1 99 ? 7.121 -7.895 -15.312 1.00 97.62 99 ALA A O 1
ATOM 770 N N . LYS A 1 100 ? 8.327 -8.597 -17.059 1.00 96.88 100 LYS A N 1
ATOM 771 C CA . LYS A 1 100 ? 9.291 -7.495 -17.027 1.00 96.88 100 LYS A CA 1
ATOM 772 C C . LYS A 1 100 ? 8.862 -6.354 -17.956 1.00 96.88 100 LYS A C 1
ATOM 774 O O . LYS A 1 100 ? 8.316 -6.628 -19.025 1.00 96.88 100 LYS A O 1
ATOM 779 N N . PRO A 1 101 ? 9.158 -5.085 -17.617 1.00 96.19 101 PRO A N 1
ATOM 780 C CA . PRO A 1 101 ? 9.041 -3.999 -18.580 1.00 96.19 101 PRO A CA 1
ATOM 781 C C . PRO A 1 101 ? 10.034 -4.213 -19.731 1.00 96.19 101 PRO A C 1
ATOM 783 O O . PRO A 1 101 ? 11.126 -4.749 -19.534 1.00 96.19 101 PRO A O 1
ATOM 786 N N . LYS A 1 102 ? 9.678 -3.746 -20.935 1.00 91.62 102 LYS A N 1
ATOM 787 C CA . LYS A 1 102 ? 10.480 -3.923 -22.162 1.00 91.62 102 LYS A CA 1
ATOM 788 C C . LYS A 1 102 ? 11.927 -3.434 -22.020 1.00 91.62 102 LYS A C 1
ATOM 790 O O . LYS A 1 102 ? 12.848 -4.053 -22.548 1.00 91.62 102 LYS A O 1
ATOM 795 N N . HIS A 1 103 ? 12.115 -2.324 -21.311 1.00 93.56 103 HIS A N 1
ATOM 796 C CA . HIS A 1 103 ? 13.419 -1.754 -20.998 1.00 93.56 103 HIS A CA 1
ATOM 797 C C . HIS A 1 103 ? 13.505 -1.555 -19.487 1.00 93.56 103 HIS A C 1
ATOM 799 O O . HIS A 1 103 ? 12.969 -0.588 -18.949 1.00 93.56 103 HIS A O 1
ATOM 805 N N . GLU A 1 104 ? 14.137 -2.503 -18.797 1.00 96.81 104 GLU A N 1
ATOM 806 C CA . GLU A 1 104 ? 14.309 -2.466 -17.347 1.00 96.81 104 GLU A CA 1
ATOM 807 C C . GLU A 1 104 ? 15.622 -1.767 -16.975 1.00 96.81 104 GLU A C 1
ATOM 809 O O . GLU A 1 104 ? 16.705 -2.147 -17.418 1.00 96.81 104 GLU A O 1
ATOM 814 N N . HIS A 1 105 ? 15.534 -0.759 -16.112 1.00 96.12 105 HIS A N 1
ATOM 815 C CA . HIS A 1 105 ? 16.702 -0.123 -15.532 1.00 96.12 105 HIS A CA 1
ATOM 816 C C . HIS A 1 105 ? 17.321 -1.041 -14.455 1.00 96.12 105 HIS A C 1
ATOM 818 O O . HIS A 1 105 ? 16.626 -1.404 -13.500 1.00 96.12 105 HIS A O 1
ATOM 824 N N . PRO A 1 106 ? 18.643 -1.310 -14.470 1.00 93.88 106 PRO A N 1
ATOM 825 C CA . PRO A 1 106 ? 19.288 -2.239 -13.528 1.00 93.88 106 PRO A CA 1
ATOM 826 C C . PRO A 1 106 ? 19.082 -1.910 -12.038 1.00 93.88 106 PRO A C 1
ATOM 828 O O . PRO A 1 106 ? 18.996 -2.793 -11.194 1.00 93.88 106 PRO A O 1
ATOM 831 N N . ARG A 1 107 ? 18.977 -0.619 -11.687 1.00 90.06 107 ARG A N 1
ATOM 832 C CA . ARG A 1 107 ? 18.700 -0.149 -10.305 1.00 90.06 107 ARG A CA 1
ATOM 833 C C . ARG A 1 107 ? 17.214 -0.097 -9.921 1.00 90.06 107 ARG A C 1
ATOM 835 O O . ARG A 1 107 ? 16.894 0.365 -8.821 1.00 90.06 107 ARG A O 1
ATOM 842 N N . ARG A 1 108 ? 16.304 -0.470 -10.821 1.00 91.75 108 ARG A N 1
ATOM 843 C CA . ARG A 1 108 ? 14.849 -0.492 -10.599 1.00 91.75 108 ARG A CA 1
ATOM 844 C C . ARG A 1 108 ? 14.246 -1.773 -11.198 1.00 91.75 108 ARG A C 1
ATOM 846 O O . ARG A 1 108 ? 13.415 -1.674 -12.101 1.00 91.75 108 ARG A O 1
ATOM 853 N N . PRO A 1 109 ? 14.675 -2.962 -10.735 1.00 95.25 109 PRO A N 1
ATOM 854 C CA . PRO A 1 109 ? 14.117 -4.208 -11.230 1.00 95.25 109 PRO A CA 1
ATOM 855 C C . PRO A 1 109 ? 12.681 -4.412 -10.730 1.00 95.25 109 PRO A C 1
ATOM 857 O O . PRO A 1 109 ? 12.347 -4.061 -9.596 1.00 95.25 109 PRO A O 1
ATOM 860 N N . VAL A 1 110 ? 11.852 -5.020 -11.570 1.00 97.06 110 VAL A N 1
ATOM 861 C CA . VAL A 1 110 ? 10.526 -5.551 -11.251 1.00 97.06 110 VAL A CA 1
ATOM 862 C C . VAL A 1 110 ? 10.687 -7.009 -10.830 1.00 97.06 110 VAL A C 1
ATOM 864 O O . VAL A 1 110 ? 11.048 -7.864 -11.632 1.00 97.06 110 VAL A O 1
ATOM 867 N N . LEU A 1 111 ? 10.477 -7.295 -9.553 1.00 96.25 111 LEU A N 1
ATOM 868 C CA . LEU A 1 111 ? 10.582 -8.619 -8.938 1.00 96.25 111 LEU A CA 1
ATOM 869 C C . LEU A 1 111 ? 9.212 -9.300 -8.782 1.00 96.25 111 LEU A C 1
ATOM 871 O O . LEU A 1 111 ? 9.135 -10.421 -8.281 1.00 96.25 111 LEU A O 1
ATOM 875 N N . GLY A 1 112 ? 8.133 -8.639 -9.205 1.00 96.00 112 GLY A N 1
ATOM 876 C CA . GLY A 1 112 ? 6.789 -9.196 -9.136 1.00 96.00 112 GLY A CA 1
ATOM 877 C C . GLY A 1 112 ? 6.257 -9.291 -7.705 1.00 96.00 112 GLY A C 1
ATOM 878 O O . GLY A 1 112 ? 6.687 -8.575 -6.797 1.00 96.00 112 GLY A O 1
ATOM 879 N N . LEU A 1 113 ? 5.383 -10.276 -7.488 1.00 94.19 113 LEU A N 1
ATOM 880 C CA . LEU A 1 113 ? 4.869 -10.654 -6.165 1.00 94.19 113 LEU A CA 1
ATOM 881 C C . LEU A 1 113 ? 5.947 -11.225 -5.217 1.00 94.19 113 LEU A C 1
ATOM 883 O O . LEU A 1 113 ? 5.659 -11.502 -4.057 1.00 94.19 113 LEU A O 1
ATOM 887 N N . GLY A 1 114 ? 7.187 -11.394 -5.690 1.00 89.19 114 GLY A N 1
ATOM 888 C CA . GLY A 1 114 ? 8.345 -11.740 -4.865 1.00 89.19 114 GLY A CA 1
ATOM 889 C C . GLY A 1 114 ? 9.110 -10.528 -4.320 1.00 89.19 114 GLY A C 1
ATOM 890 O O . GLY A 1 114 ? 10.127 -10.709 -3.652 1.00 89.19 114 GLY A O 1
ATOM 891 N N . CYS A 1 115 ? 8.681 -9.292 -4.610 1.00 88.25 115 CYS A N 1
ATOM 892 C CA . CYS A 1 115 ? 9.356 -8.100 -4.104 1.00 88.25 115 CYS A CA 1
ATOM 893 C C . CYS A 1 115 ? 9.243 -8.009 -2.575 1.00 88.25 115 CYS A C 1
ATOM 895 O O . CYS A 1 115 ? 8.172 -7.763 -2.030 1.00 88.25 115 CYS A O 1
ATOM 897 N N . THR A 1 116 ? 10.376 -8.142 -1.885 1.00 82.00 116 THR A N 1
ATOM 898 C CA . THR A 1 116 ? 10.477 -8.000 -0.422 1.00 82.00 116 THR A CA 1
ATOM 899 C C . THR A 1 116 ? 10.700 -6.558 0.031 1.00 82.00 116 THR A C 1
ATOM 901 O O . THR A 1 116 ? 10.669 -6.262 1.223 1.00 82.00 116 THR A O 1
ATOM 904 N N . ARG A 1 117 ? 10.948 -5.642 -0.912 1.00 75.38 117 ARG A N 1
ATOM 905 C CA . ARG A 1 117 ? 11.128 -4.220 -0.619 1.00 75.38 117 ARG A CA 1
ATOM 906 C C . ARG A 1 117 ? 9.761 -3.564 -0.476 1.00 75.38 117 ARG A C 1
ATOM 908 O O . ARG A 1 117 ? 8.927 -3.702 -1.362 1.00 75.38 117 ARG A O 1
ATOM 915 N N . SER A 1 118 ? 9.591 -2.815 0.604 1.00 68.25 118 SER A N 1
ATOM 916 C CA . SER A 1 118 ? 8.471 -1.898 0.815 1.00 68.25 118 SER A CA 1
ATOM 917 C C . SER A 1 118 ? 8.911 -0.462 0.503 1.00 68.25 118 SER A C 1
ATOM 919 O O . SER A 1 118 ? 10.106 -0.196 0.319 1.00 68.25 118 SER A O 1
ATOM 921 N N . GLU A 1 119 ? 7.970 0.481 0.435 1.00 63.25 119 GLU A N 1
ATOM 922 C CA . GLU A 1 119 ? 8.252 1.918 0.402 1.00 63.25 119 GLU A CA 1
ATOM 923 C C . GLU A 1 119 ? 8.912 2.376 1.715 1.00 63.25 119 GLU A C 1
ATOM 925 O O . GLU A 1 119 ? 8.310 3.004 2.581 1.00 63.25 119 GLU A O 1
ATOM 930 N N . ALA A 1 120 ? 10.208 2.086 1.833 1.00 58.38 120 ALA A N 1
ATOM 931 C CA . ALA A 1 120 ? 11.051 2.383 2.986 1.00 58.38 120 ALA A CA 1
ATOM 932 C C . ALA A 1 120 ? 11.130 3.881 3.340 1.00 58.38 120 ALA A C 1
ATOM 934 O O . ALA A 1 120 ? 11.658 4.226 4.387 1.00 58.38 120 ALA A O 1
ATOM 935 N N . ILE A 1 121 ? 10.627 4.786 2.488 1.00 58.16 121 ILE A N 1
ATOM 936 C CA . ILE A 1 121 ? 10.578 6.230 2.772 1.00 58.16 121 ILE A CA 1
ATOM 937 C C . ILE A 1 121 ? 9.592 6.520 3.910 1.00 58.16 121 ILE A C 1
ATOM 939 O O . ILE A 1 121 ? 9.904 7.312 4.797 1.00 58.16 121 ILE A O 1
ATOM 943 N N . CYS A 1 122 ? 8.436 5.851 3.927 1.00 65.94 122 CYS A N 1
ATOM 944 C CA . CYS A 1 122 ? 7.486 5.971 5.031 1.00 65.94 122 CYS A CA 1
ATOM 945 C C . CYS A 1 122 ? 8.044 5.337 6.309 1.00 65.94 122 CYS A C 1
ATOM 947 O O . CYS A 1 122 ? 7.882 5.909 7.383 1.00 65.94 122 CYS A O 1
ATOM 949 N N . ASP A 1 123 ? 8.759 4.214 6.186 1.00 79.00 123 ASP A N 1
ATOM 950 C CA . ASP A 1 123 ? 9.427 3.570 7.321 1.00 79.00 123 ASP A CA 1
ATOM 951 C C . ASP A 1 123 ? 10.535 4.475 7.892 1.00 79.00 123 ASP A C 1
ATOM 953 O O . ASP A 1 123 ? 10.610 4.655 9.101 1.00 79.00 123 ASP A O 1
ATOM 957 N N . ALA A 1 124 ? 11.354 5.108 7.045 1.00 75.94 124 ALA A N 1
ATOM 958 C CA . ALA A 1 124 ? 12.413 6.022 7.475 1.00 75.94 124 ALA A CA 1
ATOM 959 C C . ALA A 1 124 ? 11.848 7.250 8.202 1.00 75.94 124 ALA A C 1
ATOM 961 O O . ALA A 1 124 ? 12.335 7.607 9.271 1.00 75.94 124 ALA A O 1
ATOM 962 N N . ALA A 1 125 ? 10.790 7.862 7.663 1.00 76.00 125 ALA A N 1
ATOM 963 C CA . ALA A 1 125 ? 10.104 8.968 8.324 1.00 76.00 125 ALA A CA 1
ATOM 964 C C . ALA A 1 125 ? 9.478 8.536 9.660 1.00 76.00 125 ALA A C 1
ATOM 966 O O . ALA A 1 125 ? 9.609 9.248 10.656 1.00 76.00 125 ALA A O 1
ATOM 967 N N . LEU A 1 126 ? 8.847 7.356 9.704 1.00 82.31 126 LEU A N 1
ATOM 968 C CA . LEU A 1 126 ? 8.317 6.782 10.939 1.00 82.31 126 LEU A CA 1
ATOM 969 C C . LEU A 1 126 ? 9.434 6.588 11.971 1.00 82.31 126 LEU A C 1
ATOM 971 O O . LEU A 1 126 ? 9.291 7.046 13.099 1.00 82.31 126 LEU A O 1
ATOM 975 N N . LEU A 1 127 ? 10.561 5.984 11.589 1.00 88.00 127 LEU A N 1
ATOM 976 C CA . LEU A 1 127 ? 11.710 5.788 12.474 1.00 88.00 127 LEU A CA 1
ATOM 977 C C . LEU A 1 127 ? 12.269 7.115 12.994 1.00 88.00 127 LEU A C 1
ATOM 979 O O . LEU A 1 127 ? 12.505 7.220 14.192 1.00 88.00 127 LEU A O 1
ATOM 983 N N . SER A 1 128 ? 12.407 8.142 12.147 1.00 84.69 128 SER A N 1
ATOM 984 C CA . SER A 1 128 ? 12.854 9.473 12.588 1.00 84.69 128 SER A CA 1
ATOM 985 C C . SER A 1 128 ? 11.904 10.101 13.610 1.00 84.69 128 SER A C 1
ATOM 987 O O . SER A 1 128 ? 12.352 10.704 14.582 1.00 84.69 128 SER A O 1
ATOM 989 N N . VAL A 1 129 ? 10.589 9.948 13.425 1.00 81.06 129 VAL A N 1
ATOM 990 C CA . VAL A 1 129 ? 9.589 10.441 14.384 1.00 81.06 129 VAL A CA 1
ATOM 991 C C . VAL A 1 129 ? 9.641 9.650 15.693 1.00 81.06 129 VAL A C 1
ATOM 993 O O . VAL A 1 129 ? 9.582 10.247 16.765 1.00 81.06 129 VAL A O 1
ATOM 996 N N . LEU A 1 130 ? 9.774 8.323 15.630 1.00 88.94 130 LEU A N 1
ATOM 997 C CA . LEU A 1 130 ? 9.853 7.473 16.820 1.00 88.94 130 LEU A CA 1
ATOM 998 C C . LEU A 1 130 ? 11.146 7.702 17.610 1.00 88.94 130 LEU A C 1
ATOM 1000 O O . LEU A 1 130 ? 11.095 7.753 18.835 1.00 88.94 130 LEU A O 1
ATOM 1004 N N . GLU A 1 131 ? 12.276 7.905 16.935 1.00 90.69 131 GLU A N 1
ATOM 1005 C CA . GLU A 1 131 ? 13.551 8.240 17.574 1.00 90.69 131 GLU A CA 1
ATOM 1006 C C . GLU A 1 131 ? 13.504 9.610 18.259 1.00 90.69 131 GLU A C 1
ATOM 1008 O O . GLU A 1 131 ? 14.026 9.766 19.367 1.00 90.69 131 GLU A O 1
ATOM 1013 N N . LEU A 1 132 ? 12.854 10.587 17.615 1.00 88.94 132 LEU A N 1
ATOM 1014 C CA . LEU A 1 132 ? 12.679 11.936 18.144 1.00 88.94 132 LEU A CA 1
ATOM 1015 C C . LEU A 1 132 ? 11.755 11.955 19.365 1.00 88.94 132 LEU A C 1
ATOM 1017 O O . LEU A 1 132 ? 12.083 12.570 20.377 1.00 88.94 132 LEU A O 1
ATOM 1021 N N . LEU A 1 133 ? 10.584 11.324 19.256 1.00 85.44 133 LEU A N 1
ATOM 1022 C CA . LEU A 1 133 ? 9.532 11.423 20.269 1.00 85.44 133 LEU A CA 1
ATOM 1023 C C . LEU A 1 133 ? 9.672 10.392 21.391 1.00 85.44 133 LEU A C 1
ATOM 1025 O O . LEU A 1 133 ? 9.145 10.626 22.474 1.00 85.44 133 LEU A O 1
ATOM 1029 N N . ARG A 1 134 ? 10.342 9.261 21.131 1.00 88.12 134 ARG A N 1
ATOM 1030 C CA . ARG A 1 134 ? 10.501 8.119 22.050 1.00 88.12 134 ARG A CA 1
ATOM 1031 C C . ARG A 1 134 ? 9.217 7.789 22.825 1.00 88.12 134 ARG A C 1
ATOM 1033 O O . ARG A 1 134 ? 9.228 7.795 24.058 1.00 88.12 134 ARG A O 1
ATOM 1040 N N . PRO A 1 135 ? 8.090 7.549 22.129 1.00 89.75 135 PRO A N 1
ATOM 1041 C CA . PRO A 1 135 ? 6.849 7.218 22.812 1.00 89.75 135 PRO A CA 1
ATOM 1042 C C . PRO A 1 135 ? 6.998 5.887 23.558 1.00 89.75 135 PRO A C 1
ATOM 1044 O O . PRO A 1 135 ? 7.738 5.013 23.123 1.00 89.75 135 PRO A O 1
ATOM 1047 N N . GLU A 1 136 ? 6.254 5.683 24.645 1.00 89.81 136 GLU A N 1
ATOM 1048 C CA . GLU A 1 136 ? 6.240 4.380 25.332 1.00 89.81 136 GLU A CA 1
ATOM 1049 C C . GLU A 1 136 ? 5.585 3.288 24.461 1.00 89.81 136 GLU A C 1
ATOM 1051 O O . GLU A 1 136 ? 5.964 2.114 24.499 1.00 89.81 136 GLU A O 1
ATOM 1056 N N . ALA A 1 137 ? 4.601 3.679 23.645 1.00 92.00 137 ALA A N 1
ATOM 1057 C CA . ALA A 1 137 ? 3.863 2.774 22.780 1.00 92.00 137 ALA A CA 1
ATOM 1058 C C . ALA A 1 137 ? 3.463 3.415 21.444 1.00 92.00 137 ALA A C 1
ATOM 1060 O O . ALA A 1 137 ? 3.190 4.612 21.353 1.00 92.00 137 ALA A O 1
ATOM 1061 N N . VAL A 1 138 ? 3.359 2.576 20.416 1.00 93.19 138 VAL A N 1
ATOM 1062 C CA . VAL A 1 138 ? 2.774 2.877 19.106 1.00 93.19 138 VAL A CA 1
ATOM 1063 C C . VAL A 1 138 ? 1.559 1.982 18.924 1.00 93.19 138 VAL A C 1
ATOM 1065 O O . VAL A 1 138 ? 1.665 0.762 19.025 1.00 93.19 138 VAL A O 1
ATOM 1068 N N . VAL A 1 139 ? 0.402 2.570 18.631 1.00 92.56 139 VAL A N 1
ATOM 1069 C CA . VAL A 1 139 ? -0.839 1.819 18.416 1.00 92.56 139 VAL A CA 1
ATOM 1070 C C . VAL A 1 139 ? -1.184 1.830 16.933 1.00 92.56 139 VAL A C 1
ATOM 1072 O O . VAL A 1 139 ? -1.640 2.837 16.397 1.00 92.56 139 VAL A O 1
ATOM 1075 N N . GLY A 1 140 ? -0.984 0.700 16.259 1.00 90.25 140 GLY A N 1
ATOM 1076 C CA . GLY A 1 140 ? -1.481 0.501 14.903 1.00 90.25 140 GLY A CA 1
ATOM 1077 C C . GLY A 1 140 ? -2.995 0.301 14.915 1.00 90.25 140 GLY A C 1
ATOM 1078 O O . GLY A 1 140 ? -3.498 -0.571 15.622 1.00 90.25 140 GLY A O 1
ATOM 1079 N N . ILE A 1 141 ? -3.740 1.080 14.130 1.00 86.25 141 ILE A N 1
ATOM 1080 C CA . ILE A 1 141 ? -5.176 0.847 13.928 1.00 86.25 141 ILE A CA 1
ATOM 1081 C C . ILE A 1 141 ? -5.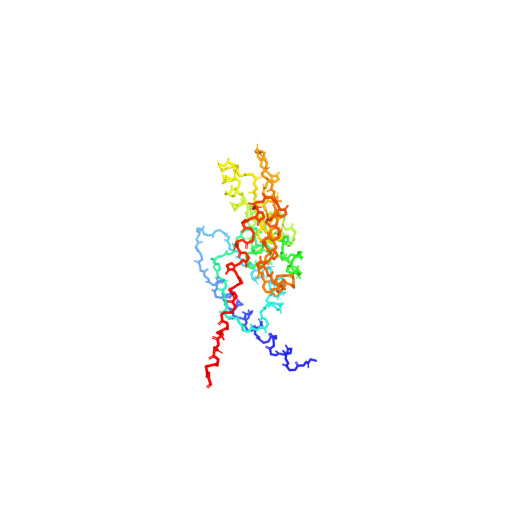328 -0.228 12.846 1.00 86.25 141 ILE A C 1
ATOM 1083 O O . ILE A 1 141 ? -5.236 0.044 11.650 1.00 86.25 141 ILE A O 1
ATOM 1087 N N . GLY A 1 142 ? -5.539 -1.471 13.276 1.00 83.31 142 GLY A N 1
ATOM 1088 C CA . GLY A 1 142 ? -5.557 -2.661 12.430 1.00 83.31 142 GLY A CA 1
ATOM 1089 C C . GLY A 1 142 ? -4.190 -3.335 12.268 1.00 83.31 142 GLY A C 1
ATOM 1090 O O . GLY A 1 142 ? -3.133 -2.731 12.463 1.00 83.31 142 GLY A O 1
ATOM 1091 N N . CYS A 1 143 ? -4.220 -4.616 11.878 1.00 83.31 143 CYS A N 1
ATOM 1092 C CA . CYS A 1 143 ? -3.020 -5.456 11.784 1.00 83.31 143 CYS A CA 1
ATOM 1093 C C . CYS A 1 143 ? -2.000 -4.921 10.770 1.00 83.31 143 CYS A C 1
ATOM 1095 O O . CYS A 1 143 ? -0.817 -4.947 11.072 1.00 83.31 143 CYS A O 1
ATOM 1097 N N . TYR A 1 144 ? -2.451 -4.340 9.648 1.00 79.25 144 TYR A N 1
ATOM 1098 C CA . TYR A 1 144 ? -1.572 -3.686 8.667 1.00 79.25 144 TYR A CA 1
ATOM 1099 C C . TYR A 1 144 ? -0.652 -2.659 9.338 1.00 79.25 144 TYR A C 1
ATOM 1101 O O . TYR A 1 144 ? 0.569 -2.756 9.255 1.00 79.25 144 TYR A O 1
ATOM 1109 N N . ALA A 1 145 ? -1.235 -1.681 10.039 1.00 80.00 145 ALA A N 1
ATOM 1110 C CA . ALA A 1 145 ? -0.477 -0.586 10.637 1.00 80.00 145 ALA A CA 1
ATOM 1111 C C . ALA A 1 145 ? 0.479 -1.092 11.727 1.00 80.00 145 ALA A C 1
ATOM 1113 O O . ALA A 1 145 ? 1.623 -0.641 11.792 1.00 80.00 145 ALA A O 1
ATOM 1114 N N . ARG A 1 146 ? 0.039 -2.069 12.537 1.00 91.38 146 ARG A N 1
ATOM 1115 C CA . ARG A 1 146 ? 0.891 -2.742 13.531 1.00 91.38 146 ARG A CA 1
ATOM 1116 C C . ARG A 1 146 ? 2.080 -3.433 12.858 1.00 91.38 146 ARG A C 1
ATOM 1118 O O . ARG A 1 146 ? 3.219 -3.206 13.253 1.00 91.38 146 ARG A O 1
ATOM 1125 N N . ASP A 1 147 ? 1.824 -4.262 11.851 1.00 84.50 147 ASP A N 1
ATOM 1126 C CA . ASP A 1 147 ? 2.846 -5.100 11.216 1.00 84.50 147 ASP A CA 1
ATOM 1127 C C . ASP A 1 147 ? 3.841 -4.259 10.412 1.00 84.50 147 ASP A C 1
ATOM 1129 O O . ASP A 1 147 ? 5.038 -4.543 10.421 1.00 84.50 147 ASP A O 1
ATOM 1133 N N . ARG A 1 148 ? 3.384 -3.159 9.802 1.00 80.94 148 ARG A N 1
ATOM 1134 C CA . ARG A 1 148 ? 4.268 -2.165 9.182 1.00 80.94 148 ARG A CA 1
ATOM 1135 C C . ARG A 1 148 ? 5.158 -1.461 10.203 1.00 80.94 148 ARG A C 1
ATOM 1137 O O . ARG A 1 148 ? 6.353 -1.346 9.954 1.00 80.94 148 ARG A O 1
ATOM 1144 N N . ALA A 1 149 ? 4.621 -1.043 11.352 1.00 86.00 149 ALA A N 1
ATOM 1145 C CA . ALA A 1 149 ? 5.426 -0.439 12.415 1.00 86.00 149 ALA A CA 1
ATOM 1146 C C . ALA A 1 149 ? 6.470 -1.424 12.970 1.00 86.00 149 ALA A C 1
ATOM 1148 O O . ALA A 1 149 ? 7.635 -1.059 13.104 1.00 86.00 149 ALA A O 1
ATOM 1149 N N . LEU A 1 150 ? 6.088 -2.685 13.211 1.00 88.81 150 LEU A N 1
ATOM 1150 C CA . LEU A 1 150 ? 7.014 -3.756 13.609 1.00 88.81 150 LEU A CA 1
ATOM 1151 C C . LEU A 1 150 ? 8.110 -3.983 12.558 1.00 88.81 150 LEU A C 1
ATOM 1153 O O . LEU A 1 150 ? 9.288 -4.062 12.900 1.00 88.81 150 LEU A O 1
ATOM 1157 N N . SER A 1 151 ? 7.733 -4.048 11.279 1.00 83.56 151 SER A N 1
ATOM 1158 C CA . SER A 1 151 ? 8.679 -4.222 10.174 1.00 83.56 151 SER A CA 1
ATOM 1159 C C . SER A 1 151 ? 9.633 -3.037 10.017 1.00 83.56 151 SER A C 1
ATOM 1161 O O . SER A 1 151 ? 10.785 -3.248 9.655 1.00 83.56 151 SER A O 1
ATOM 1163 N N . ALA A 1 152 ? 9.188 -1.803 10.261 1.00 83.44 152 ALA A N 1
ATOM 1164 C CA . ALA A 1 152 ? 10.068 -0.637 10.234 1.00 83.44 152 ALA A CA 1
ATOM 1165 C C . ALA A 1 152 ? 11.051 -0.673 11.415 1.00 83.44 152 ALA A C 1
ATOM 1167 O O . ALA A 1 152 ? 12.254 -0.484 11.241 1.00 83.44 152 ALA A O 1
ATOM 1168 N N . LEU A 1 153 ? 10.548 -0.990 12.612 1.00 89.00 153 LEU A N 1
ATOM 1169 C CA . LEU A 1 153 ? 11.332 -1.060 13.846 1.00 89.00 153 LEU A CA 1
ATOM 1170 C C . LEU A 1 153 ? 12.367 -2.191 13.856 1.00 89.00 153 LEU A C 1
ATOM 1172 O O . LEU A 1 153 ? 13.359 -2.071 14.562 1.00 89.00 153 LEU A O 1
ATOM 1176 N N . SER A 1 154 ? 12.234 -3.242 13.035 1.00 85.38 154 SER A N 1
ATOM 1177 C CA . SER A 1 154 ? 13.301 -4.255 12.921 1.00 85.38 154 SER A CA 1
ATOM 1178 C C . SER A 1 154 ? 14.633 -3.689 12.407 1.00 85.38 154 SER A C 1
ATOM 1180 O O . SER A 1 154 ? 15.660 -4.352 12.517 1.00 85.38 154 SER A O 1
ATOM 1182 N N . ALA A 1 155 ? 14.616 -2.480 11.834 1.00 79.75 155 ALA A N 1
ATOM 1183 C CA . ALA A 1 155 ? 15.795 -1.759 11.370 1.00 79.75 155 ALA A CA 1
ATOM 1184 C C . ALA A 1 155 ? 16.197 -0.575 12.279 1.00 79.75 155 ALA A C 1
ATOM 1186 O O . ALA A 1 155 ? 17.053 0.216 11.880 1.00 79.75 155 ALA A O 1
ATOM 1187 N N . SER A 1 156 ? 15.594 -0.406 13.467 1.00 86.12 156 SER A N 1
ATOM 1188 C CA . SER A 1 156 ? 15.900 0.725 14.353 1.00 86.12 156 SER A CA 1
ATOM 1189 C C . SER A 1 156 ? 17.228 0.552 15.097 1.00 86.12 156 SER A C 1
ATOM 1191 O O . SER A 1 156 ? 17.592 -0.540 15.527 1.00 86.12 156 SER A O 1
ATOM 1193 N N . SER A 1 157 ? 17.944 1.660 15.300 1.00 90.00 157 SER A N 1
ATOM 1194 C CA . SER A 1 157 ? 19.146 1.740 16.148 1.00 90.00 157 SER A CA 1
ATOM 1195 C C . SER A 1 157 ? 18.853 2.201 17.582 1.00 90.00 157 SER A C 1
ATOM 1197 O O . SER A 1 157 ? 19.773 2.344 18.384 1.00 90.00 157 SER A O 1
ATOM 1199 N N . PHE A 1 158 ? 17.584 2.461 17.898 1.0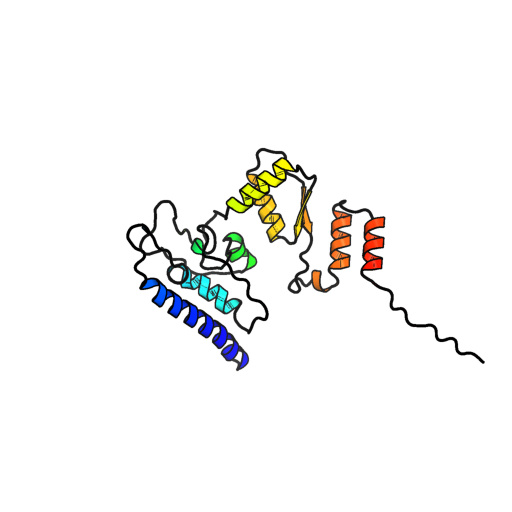0 90.50 158 PHE A N 1
ATOM 1200 C CA . PHE A 1 158 ? 17.095 2.860 19.216 1.00 90.50 158 PHE A CA 1
ATOM 1201 C C . PHE A 1 158 ? 16.180 1.778 19.798 1.00 90.50 158 PHE A C 1
ATOM 1203 O O . PHE A 1 158 ? 15.657 0.937 19.062 1.00 90.50 158 PHE A O 1
ATOM 1210 N N . GLU A 1 159 ? 15.990 1.812 21.120 1.00 90.06 159 GLU A N 1
ATOM 1211 C CA . GLU A 1 159 ? 15.089 0.896 21.820 1.00 90.06 159 GLU A CA 1
ATOM 1212 C C . GLU A 1 159 ? 13.645 1.091 21.322 1.00 90.06 159 GLU A C 1
ATOM 1214 O O . GLU A 1 159 ? 13.104 2.196 21.436 1.00 90.06 159 GLU A O 1
ATOM 1219 N N . PRO A 1 160 ? 13.026 0.063 20.716 1.00 91.12 160 PRO A N 1
ATOM 1220 C CA . PRO A 1 160 ? 11.735 0.222 20.070 1.00 91.12 160 PRO A CA 1
ATOM 1221 C C . PRO A 1 160 ? 10.607 0.385 21.104 1.00 91.12 160 PRO A C 1
ATOM 1223 O O . PRO A 1 160 ? 10.617 -0.285 22.139 1.00 91.12 160 PRO A O 1
ATOM 1226 N N . PRO A 1 161 ? 9.589 1.216 20.818 1.00 91.69 161 PRO A N 1
ATOM 1227 C CA . PRO A 1 161 ? 8.407 1.331 21.665 1.00 91.69 161 PRO A CA 1
ATOM 1228 C C . PRO A 1 161 ? 7.578 0.041 21.645 1.00 91.69 161 PRO A C 1
ATOM 1230 O O . PRO A 1 161 ? 7.667 -0.770 20.717 1.00 91.69 161 PRO A O 1
ATOM 1233 N N . ARG A 1 162 ? 6.674 -0.121 22.619 1.00 94.44 162 ARG A N 1
ATOM 1234 C CA . ARG A 1 162 ? 5.668 -1.195 22.582 1.00 94.44 162 ARG A CA 1
ATOM 1235 C C . ARG A 1 162 ? 4.777 -1.014 21.352 1.00 94.44 162 ARG A C 1
ATOM 1237 O O . ARG A 1 162 ? 4.103 0.005 21.236 1.00 94.44 162 ARG A O 1
ATOM 1244 N N . VAL A 1 163 ? 4.712 -1.997 20.454 1.00 95.12 163 VAL A N 1
ATOM 1245 C CA . VAL A 1 163 ? 3.796 -1.935 19.302 1.00 95.12 163 VAL A CA 1
ATOM 1246 C C . VAL A 1 163 ? 2.513 -2.697 19.609 1.00 95.12 163 VAL A C 1
ATOM 1248 O O . VAL A 1 163 ? 2.515 -3.908 19.823 1.00 95.12 163 VAL A O 1
ATOM 1251 N N . LEU A 1 164 ? 1.402 -1.972 19.623 1.00 94.50 164 LEU A N 1
ATOM 1252 C CA . LEU A 1 164 ? 0.065 -2.456 19.938 1.00 94.50 164 LEU A CA 1
ATOM 1253 C C . LEU A 1 164 ? -0.820 -2.410 18.690 1.00 94.50 164 LEU A C 1
ATOM 1255 O O . LEU A 1 164 ? -0.537 -1.687 17.735 1.00 94.50 164 LEU A O 1
ATOM 1259 N N . CYS A 1 165 ? -1.914 -3.167 18.698 1.00 93.69 165 CYS A N 1
ATOM 1260 C CA . CYS A 1 165 ? -2.902 -3.140 17.624 1.00 93.69 165 CYS A CA 1
ATOM 1261 C C . CYS A 1 165 ? -4.285 -2.887 18.197 1.00 93.69 165 CYS A C 1
ATOM 1263 O O . CYS A 1 165 ? -4.844 -3.762 18.850 1.00 93.69 165 CYS A O 1
ATOM 1265 N N . LEU A 1 166 ? -4.850 -1.726 17.890 1.00 91.56 166 LEU A N 1
ATOM 1266 C CA . LEU A 1 166 ? -6.267 -1.467 18.094 1.00 91.56 166 LEU A CA 1
ATOM 1267 C C . LEU A 1 166 ? -7.049 -2.105 16.944 1.00 91.56 166 LEU A C 1
ATOM 1269 O O . LEU A 1 166 ? -6.626 -2.025 15.787 1.00 91.56 166 LEU A O 1
ATOM 1273 N N . THR A 1 167 ? -8.190 -2.728 17.219 1.00 89.62 167 THR A N 1
ATOM 1274 C CA . THR A 1 167 ? -9.071 -3.226 16.162 1.00 89.62 167 THR A CA 1
ATOM 1275 C C . THR A 1 167 ? -9.479 -2.064 15.253 1.00 89.62 167 THR A C 1
ATOM 1277 O O . THR A 1 167 ? -9.855 -0.992 15.718 1.00 89.62 167 THR A O 1
ATOM 1280 N N . HIS A 1 168 ? -9.420 -2.256 13.935 1.00 88.81 168 HIS A N 1
ATOM 1281 C CA . HIS A 1 168 ? -9.812 -1.217 12.981 1.00 88.81 168 HIS A CA 1
ATOM 1282 C C . HIS A 1 168 ? -11.342 -1.002 12.989 1.00 88.81 168 HIS A C 1
ATOM 1284 O O . HIS A 1 168 ? -12.076 -1.996 12.977 1.00 88.81 168 HIS A O 1
ATOM 1290 N N . PRO A 1 169 ? -11.849 0.245 12.895 1.00 82.81 169 PRO A N 1
ATOM 1291 C CA . PRO A 1 169 ? -13.288 0.564 12.858 1.00 82.81 169 PRO A CA 1
ATOM 1292 C C . PRO A 1 169 ? -14.008 0.150 11.565 1.00 82.81 169 PRO A C 1
ATOM 1294 O O . PRO A 1 169 ? -15.103 0.623 11.287 1.00 82.81 169 PRO A O 1
ATOM 1297 N N . SER A 1 170 ? -13.390 -0.685 10.722 1.00 74.88 170 SER A N 1
ATOM 1298 C CA . SER A 1 170 ? -13.899 -0.910 9.366 1.00 74.88 170 SER A CA 1
ATOM 1299 C C . SER A 1 170 ? -15.220 -1.673 9.432 1.00 74.88 170 SER A C 1
ATOM 1301 O O . SER A 1 170 ? -15.261 -2.707 10.108 1.00 74.88 170 SER A O 1
ATOM 1303 N N . PRO A 1 171 ? -16.237 -1.270 8.649 1.00 68.81 171 PRO A N 1
ATOM 1304 C CA . PRO A 1 171 ? -17.455 -2.053 8.462 1.00 68.81 171 PRO A CA 1
ATOM 1305 C C . PRO A 1 171 ? -17.198 -3.474 7.933 1.00 68.81 171 PRO A C 1
ATOM 1307 O O . PRO A 1 171 ? -18.045 -4.354 8.050 1.00 68.81 171 PRO A O 1
ATOM 1310 N N . ALA A 1 172 ? -16.021 -3.728 7.351 1.00 69.38 172 ALA A N 1
ATOM 1311 C CA . ALA A 1 172 ? -15.615 -5.053 6.887 1.00 69.38 172 ALA A CA 1
ATOM 1312 C C . ALA A 1 172 ? -15.185 -6.000 8.027 1.00 69.38 172 ALA A C 1
ATOM 1314 O O . ALA A 1 172 ? -14.963 -7.182 7.782 1.00 69.38 172 ALA A O 1
ATOM 1315 N N . SER A 1 173 ? -15.048 -5.510 9.265 1.00 72.62 173 SER A N 1
ATOM 1316 C CA . SER A 1 173 ? -14.700 -6.321 10.434 1.00 72.62 173 SER A CA 1
ATOM 1317 C C . SER A 1 173 ? -15.965 -6.750 11.184 1.00 72.62 173 SER A C 1
ATOM 1319 O O . SER A 1 173 ? -16.597 -5.920 11.844 1.00 72.62 173 SER A O 1
ATOM 1321 N N . PRO A 1 174 ? -16.311 -8.056 11.209 1.00 80.81 174 PRO A N 1
ATOM 1322 C CA . PRO A 1 174 ? -17.445 -8.546 11.994 1.00 80.81 174 PRO A CA 1
ATOM 1323 C C . PRO A 1 174 ? -17.328 -8.222 13.489 1.00 80.81 174 PRO A C 1
ATOM 1325 O O . PRO A 1 174 ? -18.338 -8.128 14.182 1.00 80.81 174 PRO A O 1
ATOM 1328 N N . LYS A 1 175 ? -16.098 -8.057 13.999 1.00 77.62 175 LYS A N 1
ATOM 1329 C CA . LYS A 1 175 ? -15.844 -7.643 15.385 1.00 77.62 175 LYS A CA 1
ATOM 1330 C C . LYS A 1 175 ? -16.170 -6.164 15.605 1.00 77.62 175 LYS A C 1
ATOM 1332 O O . LYS A 1 175 ? -16.809 -5.850 16.601 1.00 77.62 175 LYS A O 1
ATOM 1337 N N . ALA A 1 176 ? -15.787 -5.283 14.678 1.00 80.00 176 ALA A N 1
ATOM 1338 C CA . ALA A 1 176 ? -16.065 -3.847 14.778 1.00 80.00 176 ALA A CA 1
ATOM 1339 C C . ALA A 1 176 ? -17.569 -3.542 14.657 1.00 80.00 176 ALA A C 1
ATOM 1341 O O . ALA A 1 176 ? -18.096 -2.697 15.379 1.00 80.00 176 ALA A O 1
ATOM 1342 N N . ASN A 1 177 ? -18.285 -4.301 13.824 1.00 84.62 177 ASN A N 1
ATOM 1343 C CA . ASN A 1 177 ? -19.725 -4.118 13.612 1.00 84.62 177 ASN A CA 1
ATOM 1344 C C . ASN A 1 177 ? -20.584 -4.422 14.847 1.00 84.62 177 ASN A C 1
ATOM 1346 O O . ASN A 1 177 ? -21.732 -3.996 14.909 1.00 84.62 177 ASN A O 1
ATOM 1350 N N . ARG A 1 178 ? -20.047 -5.140 15.842 1.00 87.31 178 ARG A N 1
ATOM 1351 C CA . ARG A 1 178 ? -20.745 -5.439 17.105 1.00 87.31 178 ARG A CA 1
ATOM 1352 C C . ARG A 1 178 ? -20.621 -4.338 18.162 1.00 87.31 178 ARG A C 1
ATOM 1354 O O . ARG A 1 178 ? -21.050 -4.544 19.291 1.00 87.31 178 ARG A O 1
ATOM 1361 N N . GLY A 1 179 ? -20.044 -3.190 17.808 1.00 88.38 179 GLY A N 1
ATOM 1362 C CA . GLY A 1 179 ? -19.851 -2.062 18.718 1.00 88.38 179 GLY A CA 1
ATOM 1363 C C . GLY A 1 179 ? -18.378 -1.713 18.875 1.00 88.38 179 GLY A C 1
ATOM 1364 O O . GLY A 1 179 ? -17.772 -1.973 19.913 1.00 88.38 179 GLY A O 1
ATOM 1365 N N . TRP A 1 180 ? -17.805 -1.105 17.836 1.00 89.25 180 TRP A N 1
ATOM 1366 C CA . TRP A 1 180 ? -16.385 -0.764 17.797 1.00 89.25 180 TRP A CA 1
ATOM 1367 C C . TRP A 1 180 ? -15.946 0.154 18.941 1.00 89.25 180 TRP A C 1
ATOM 1369 O O . TRP A 1 180 ? -14.88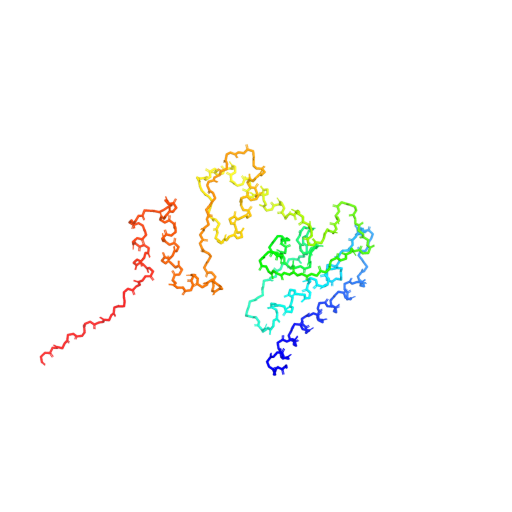1 -0.056 19.501 1.00 89.25 180 TRP A O 1
ATOM 1379 N N . HIS A 1 181 ? -16.777 1.120 19.331 1.00 90.50 181 HIS A N 1
ATOM 1380 C CA . HIS A 1 181 ? -16.474 2.054 20.415 1.00 90.50 181 HIS A CA 1
ATOM 1381 C C . HIS A 1 181 ? -16.147 1.342 21.737 1.00 90.50 181 HIS A C 1
ATOM 1383 O O . HIS A 1 181 ? -15.087 1.561 22.317 1.00 90.50 181 HIS A O 1
ATOM 1389 N N . ALA A 1 182 ? -17.027 0.439 22.179 1.00 91.25 182 ALA A N 1
ATOM 1390 C CA . ALA A 1 182 ? -16.824 -0.328 23.406 1.00 91.25 182 ALA A CA 1
ATOM 1391 C C . ALA A 1 182 ? -15.621 -1.277 23.289 1.00 91.25 182 ALA A C 1
ATOM 1393 O O . ALA A 1 182 ? -14.841 -1.411 24.230 1.00 91.25 182 ALA A O 1
ATOM 1394 N N . LEU A 1 183 ? -15.439 -1.894 22.115 1.00 92.06 183 LEU A N 1
ATOM 1395 C CA . LEU A 1 183 ? -14.284 -2.746 21.837 1.00 92.06 183 LEU A CA 1
ATOM 1396 C C . LEU A 1 183 ? -12.967 -1.962 21.931 1.00 92.06 183 LEU A C 1
ATOM 1398 O O . LEU A 1 183 ? -12.049 -2.404 22.613 1.00 92.06 183 LEU A O 1
ATOM 1402 N N . ALA A 1 184 ? -12.893 -0.788 21.307 1.00 90.88 184 ALA A N 1
ATOM 1403 C CA . ALA A 1 184 ? -11.706 0.056 21.316 1.00 90.88 184 ALA A CA 1
ATOM 1404 C C . ALA A 1 184 ? -11.361 0.529 22.735 1.00 90.88 184 ALA A C 1
ATOM 1406 O O . ALA A 1 184 ? -10.198 0.484 23.124 1.00 90.88 184 ALA A O 1
ATOM 1407 N N . LEU A 1 185 ? -12.356 0.919 23.541 1.00 94.31 185 LEU A N 1
ATOM 1408 C CA . LEU A 1 185 ? -12.134 1.285 24.945 1.00 94.31 185 LEU A CA 1
ATOM 1409 C C . LEU A 1 185 ? -11.627 0.098 25.771 1.00 94.31 185 LEU A C 1
ATOM 1411 O O . LEU A 1 185 ? -10.685 0.253 26.547 1.00 94.31 185 LEU A O 1
ATOM 1415 N N . SER A 1 186 ? -12.199 -1.092 25.574 1.00 94.12 186 SER A N 1
ATOM 1416 C CA . SER A 1 186 ? -11.731 -2.314 26.233 1.00 94.12 186 SER A CA 1
ATOM 1417 C C . SER A 1 186 ? -10.287 -2.656 25.850 1.00 94.12 186 SER A C 1
ATOM 1419 O O . SER A 1 186 ? -9.492 -2.999 26.724 1.00 94.12 186 SER A O 1
ATOM 1421 N N . GLU A 1 187 ? -9.925 -2.516 24.573 1.00 94.81 187 GLU A N 1
ATOM 1422 C CA . GLU A 1 187 ? -8.564 -2.745 24.082 1.00 94.81 187 GLU A CA 1
ATOM 1423 C C . GLU A 1 187 ? -7.578 -1.722 24.662 1.00 94.81 187 GLU A C 1
ATOM 1425 O O . GLU A 1 187 ? -6.574 -2.117 25.250 1.00 94.81 187 GLU A O 1
ATOM 1430 N N . LEU A 1 188 ? -7.889 -0.423 24.602 1.00 92.44 188 LEU A N 1
ATOM 1431 C CA . LEU A 1 188 ? -7.054 0.641 25.175 1.00 92.44 188 LEU A CA 1
ATOM 1432 C C . LEU A 1 188 ? -6.847 0.472 26.686 1.00 92.44 188 LEU A C 1
ATOM 1434 O O . LEU A 1 188 ? -5.735 0.679 27.179 1.00 92.44 188 LEU A O 1
ATOM 1438 N N . LEU A 1 189 ? -7.892 0.063 27.414 1.00 93.62 189 LEU A N 1
ATOM 1439 C CA . LEU A 1 189 ? -7.803 -0.258 28.838 1.00 93.62 189 LEU A CA 1
ATOM 1440 C C . LEU A 1 189 ? -6.893 -1.473 29.065 1.00 93.62 189 LEU A C 1
ATOM 1442 O O . LEU A 1 189 ? -6.011 -1.426 29.918 1.00 93.62 189 LEU A O 1
ATOM 1446 N N . SER A 1 190 ? -7.046 -2.534 28.264 1.00 95.06 190 SER A N 1
ATOM 1447 C CA . SER A 1 190 ? -6.201 -3.736 28.347 1.00 95.06 190 SER A CA 1
ATOM 1448 C C . SER A 1 190 ? -4.730 -3.466 28.012 1.00 95.06 190 SER A C 1
ATOM 1450 O O . SER A 1 190 ? -3.839 -4.130 28.535 1.00 95.06 190 SER A O 1
ATOM 1452 N N . PHE A 1 191 ? -4.461 -2.461 27.175 1.00 94.38 191 PHE A N 1
ATOM 1453 C CA . PHE A 1 191 ? -3.108 -2.013 26.852 1.00 94.38 191 PHE A CA 1
ATOM 1454 C C . PHE A 1 191 ? -2.472 -1.171 27.965 1.00 94.38 191 PHE A C 1
ATOM 1456 O O . PHE A 1 191 ? -1.261 -0.928 27.921 1.00 94.38 191 PHE A O 1
ATOM 1463 N N . GLY A 1 192 ? -3.271 -0.734 28.942 1.00 93.25 192 GLY A N 1
ATOM 1464 C CA . GLY A 1 192 ? -2.860 0.191 29.993 1.00 93.25 192 GLY A CA 1
ATOM 1465 C C . GLY A 1 192 ? -2.712 1.635 29.510 1.00 93.25 192 GLY A C 1
ATOM 1466 O O . GLY A 1 192 ? -2.034 2.415 30.166 1.00 93.25 192 GLY A O 1
ATOM 1467 N N . LEU A 1 193 ? -3.309 1.998 28.367 1.00 90.88 193 LEU A N 1
ATOM 1468 C CA . LEU A 1 193 ? -3.205 3.350 27.797 1.00 90.88 193 LEU A CA 1
ATOM 1469 C C . LEU A 1 193 ? -4.245 4.324 28.363 1.00 90.88 193 LEU A C 1
ATOM 1471 O O . LEU A 1 193 ? -4.077 5.536 28.253 1.00 90.88 193 LEU A O 1
ATOM 1475 N N . ILE A 1 194 ? -5.319 3.804 28.961 1.00 91.12 194 ILE A N 1
ATOM 1476 C CA . ILE A 1 194 ? -6.356 4.583 29.646 1.00 91.12 194 ILE A CA 1
ATOM 1477 C C . ILE A 1 194 ? -6.709 3.929 30.984 1.00 91.12 194 ILE A C 1
ATOM 1479 O O . ILE A 1 194 ? -6.545 2.722 31.153 1.00 91.12 194 ILE A O 1
ATOM 1483 N N . SER A 1 195 ? -7.219 4.712 31.936 1.00 93.19 195 SER A N 1
ATOM 1484 C CA . SER A 1 195 ? -7.766 4.189 33.192 1.00 93.19 195 SER A CA 1
ATOM 1485 C C . SER A 1 195 ? -9.215 3.723 33.023 1.00 93.19 195 SER A C 1
ATOM 1487 O O . SER A 1 195 ? -9.925 4.173 32.122 1.00 93.19 195 SER A O 1
ATOM 1489 N N . ALA A 1 196 ? -9.696 2.894 33.956 1.00 92.44 196 ALA A N 1
ATOM 1490 C CA . ALA A 1 196 ? -11.109 2.507 34.013 1.00 92.44 196 ALA A CA 1
ATOM 1491 C C . ALA A 1 196 ? -12.031 3.740 34.079 1.00 92.44 196 ALA A C 1
ATOM 1493 O O . ALA A 1 196 ? -12.989 3.841 33.324 1.00 92.44 196 ALA A O 1
ATOM 1494 N N . SER A 1 197 ? -11.660 4.748 34.875 1.00 93.62 197 SER A N 1
ATOM 1495 C CA . SER A 1 197 ? -12.425 5.995 34.987 1.00 93.62 197 SER A CA 1
ATOM 1496 C C . SER A 1 197 ? -12.518 6.792 33.679 1.00 93.62 197 SER A C 1
ATOM 1498 O O . SER A 1 197 ? -13.512 7.482 33.457 1.00 93.62 197 SER A O 1
ATOM 1500 N N . VAL A 1 198 ? -11.502 6.724 32.813 1.00 90.81 198 VAL A N 1
ATOM 1501 C CA . VAL A 1 198 ? -11.537 7.344 31.479 1.00 90.81 198 VAL A CA 1
ATOM 1502 C C . VAL A 1 198 ? -12.416 6.524 30.537 1.00 90.81 198 VAL A C 1
ATOM 1504 O O . VAL A 1 198 ? -13.226 7.102 29.814 1.00 90.81 198 VAL A O 1
ATOM 1507 N N . ALA A 1 199 ? -12.310 5.193 30.583 1.00 88.31 199 ALA A N 1
ATOM 1508 C CA . ALA A 1 199 ? -13.147 4.301 29.784 1.00 88.31 199 ALA A CA 1
ATOM 1509 C C . ALA A 1 199 ? -14.645 4.449 30.118 1.00 88.31 199 ALA A C 1
ATOM 1511 O O . ALA A 1 199 ? -15.470 4.502 29.204 1.00 88.31 199 ALA A O 1
ATOM 1512 N N . ASP A 1 200 ? -14.995 4.588 31.399 1.00 90.00 200 ASP A N 1
ATOM 1513 C CA . ASP A 1 200 ? -16.379 4.769 31.856 1.00 90.00 200 ASP A CA 1
ATOM 1514 C C . ASP A 1 200 ? -16.973 6.093 31.361 1.00 90.00 200 ASP A C 1
ATOM 1516 O O . ASP A 1 200 ? -18.087 6.124 30.832 1.00 90.00 200 ASP A O 1
ATOM 1520 N N . LYS A 1 201 ? -16.208 7.189 31.472 1.00 90.50 201 LYS A N 1
ATOM 1521 C CA . LYS A 1 201 ? -16.618 8.509 30.965 1.00 90.50 201 LYS A CA 1
ATOM 1522 C C . LYS A 1 201 ? -16.837 8.485 29.455 1.00 90.50 201 LYS A C 1
ATOM 1524 O O . LYS A 1 201 ? -17.896 8.899 28.992 1.00 90.50 201 LYS A O 1
ATOM 1529 N N . ALA A 1 202 ? -15.878 7.945 28.703 1.00 86.00 202 ALA A N 1
ATOM 1530 C CA . ALA A 1 202 ? -15.989 7.833 27.252 1.00 86.00 202 ALA A CA 1
ATOM 1531 C C . ALA A 1 202 ? -17.188 6.959 26.839 1.00 86.00 202 ALA A C 1
ATOM 1533 O O . ALA A 1 202 ? -17.920 7.305 25.915 1.00 86.00 202 ALA A O 1
ATOM 1534 N N . SER A 1 203 ? -17.444 5.861 27.557 1.00 86.81 203 SER A N 1
ATOM 1535 C CA . SER A 1 203 ? -18.605 4.997 27.303 1.00 86.81 203 SER A CA 1
ATOM 1536 C C . SER A 1 203 ? -19.936 5.719 27.542 1.00 86.81 203 SER A C 1
ATOM 1538 O O . SER A 1 203 ? -20.874 5.537 26.766 1.00 86.81 203 SER A O 1
ATOM 1540 N N . ALA A 1 204 ? -20.021 6.555 28.582 1.00 85.00 204 ALA A N 1
ATOM 1541 C CA . ALA A 1 204 ? -21.216 7.341 28.892 1.00 85.00 204 ALA A CA 1
ATOM 1542 C C . ALA A 1 204 ? -21.497 8.439 27.849 1.00 85.00 204 ALA A C 1
ATOM 1544 O O . ALA A 1 204 ? -22.655 8.702 27.535 1.00 85.00 204 ALA A O 1
ATOM 1545 N N . GLU A 1 205 ? -20.458 9.057 27.283 1.00 83.69 205 GLU A N 1
ATOM 1546 C CA . GLU A 1 205 ? -20.595 10.061 26.215 1.00 83.69 205 GLU A CA 1
ATOM 1547 C C . GLU A 1 205 ? -21.013 9.440 24.875 1.00 83.69 205 GLU A C 1
ATOM 1549 O O . GLU A 1 205 ? -21.804 10.020 24.130 1.00 83.69 205 GLU A O 1
ATOM 1554 N N . LEU A 1 206 ? -20.523 8.233 24.581 1.00 72.81 206 LEU A N 1
ATOM 1555 C CA . LEU A 1 206 ? -20.825 7.500 23.348 1.00 72.81 206 LEU A CA 1
ATOM 1556 C C . LEU A 1 206 ? -22.204 6.820 23.374 1.00 72.81 206 LEU A C 1
ATOM 1558 O O . LEU A 1 206 ? -22.708 6.412 22.327 1.00 72.81 206 LEU A O 1
ATOM 1562 N N . CYS A 1 207 ? -22.826 6.714 24.550 1.00 58.94 207 CYS A N 1
ATOM 1563 C CA . CYS A 1 207 ? -24.160 6.163 24.750 1.00 58.94 207 CYS A CA 1
ATOM 1564 C C . CYS A 1 207 ? -25.066 7.230 25.392 1.00 58.94 207 CYS A C 1
ATOM 1566 O O . CYS A 1 207 ? -25.301 7.186 26.603 1.00 58.94 207 CYS A O 1
ATOM 1568 N N . PRO A 1 208 ? -25.580 8.217 24.628 1.00 51.53 208 PRO A N 1
ATOM 1569 C CA . PRO A 1 208 ? -26.517 9.176 25.184 1.00 51.53 208 PRO A CA 1
ATOM 1570 C C . PRO A 1 208 ? -27.779 8.409 25.573 1.00 51.53 208 PRO A C 1
ATOM 1572 O O . PRO A 1 208 ? -28.528 7.935 24.717 1.00 51.53 208 PRO A O 1
ATOM 1575 N N . THR A 1 209 ? -28.006 8.255 26.876 1.00 47.44 209 THR A N 1
ATOM 1576 C CA . THR A 1 209 ? -29.262 7.722 27.393 1.00 47.44 209 THR A CA 1
ATOM 1577 C C . THR A 1 209 ? -30.405 8.503 26.756 1.00 47.44 209 THR A C 1
ATOM 1579 O O . THR A 1 209 ? -30.477 9.732 26.828 1.00 47.44 209 THR A O 1
ATOM 1582 N N . SER A 1 210 ? -31.294 7.779 26.079 1.00 40.84 210 SER A N 1
ATOM 1583 C CA . SER A 1 210 ? -32.539 8.313 25.553 1.00 40.84 210 SER A CA 1
ATOM 1584 C C . SER A 1 210 ? -33.278 9.029 26.684 1.00 40.84 210 SER A C 1
ATOM 1586 O O . SER A 1 210 ? -33.814 8.382 27.585 1.00 40.84 210 SER A O 1
ATOM 1588 N N . LYS A 1 211 ? -33.333 10.363 26.646 1.00 42.94 211 LYS A N 1
ATOM 1589 C CA . LYS A 1 211 ? -34.316 11.130 27.415 1.00 42.94 211 LYS A CA 1
ATOM 1590 C C . LYS A 1 211 ? -35.700 10.822 26.840 1.00 42.94 211 LYS A C 1
ATOM 1592 O O . LYS A 1 211 ? -36.217 11.592 26.035 1.00 42.94 211 LYS A O 1
ATOM 1597 N N . LEU A 1 212 ? -36.307 9.701 27.232 1.00 39.03 212 LEU A N 1
ATOM 1598 C CA . LEU A 1 212 ? -37.756 9.563 27.144 1.00 39.03 212 LEU A CA 1
ATOM 1599 C C . LEU A 1 212 ? -38.363 10.216 28.385 1.00 39.03 212 LEU A C 1
ATOM 1601 O O . LEU A 1 212 ? -38.195 9.767 29.514 1.00 39.03 212 LEU A O 1
ATOM 1605 N N . SER A 1 213 ? -39.020 11.337 28.111 1.00 39.59 213 SER A N 1
ATOM 1606 C CA . SER A 1 213 ? -39.834 12.147 29.004 1.00 39.59 213 SER A CA 1
ATOM 1607 C C . SER A 1 213 ? -40.777 11.294 29.857 1.00 39.59 213 SER A C 1
ATOM 1609 O O . SER A 1 213 ? -41.659 10.607 29.344 1.00 39.59 213 SER A O 1
ATOM 1611 N N . SER A 1 214 ? -40.647 11.428 31.175 1.00 40.38 214 SER A N 1
ATOM 1612 C CA . SER A 1 214 ? -41.761 11.258 32.096 1.00 40.38 214 SER A CA 1
ATOM 1613 C C . SER A 1 214 ? -42.800 12.340 31.785 1.00 40.38 214 SER A C 1
ATOM 1615 O O . SER A 1 214 ? -42.643 13.505 32.150 1.00 40.38 214 SER A O 1
ATOM 1617 N N . LYS A 1 215 ? -43.871 11.978 31.075 1.00 41.16 215 LYS A N 1
ATOM 1618 C CA . LYS A 1 215 ? -45.110 12.753 31.146 1.00 41.16 215 LYS A CA 1
ATOM 1619 C C . LYS A 1 215 ? -45.863 12.306 32.389 1.00 41.16 215 LYS A C 1
ATOM 1621 O O . LYS A 1 215 ? -46.481 11.248 32.415 1.00 41.16 215 LYS A O 1
ATOM 1626 N N . THR A 1 216 ? -45.770 13.145 33.411 1.00 42.78 216 THR A N 1
ATOM 1627 C CA . THR A 1 216 ? -46.714 13.245 34.518 1.00 42.78 216 THR A CA 1
ATOM 1628 C C . THR A 1 216 ? -48.136 13.302 33.957 1.00 42.78 216 THR A C 1
ATOM 1630 O O . THR A 1 216 ? -48.474 14.240 33.237 1.00 42.78 216 THR A O 1
ATOM 1633 N N . VAL A 1 217 ? -48.964 12.307 34.272 1.00 38.38 217 VAL A N 1
ATOM 1634 C CA . VAL A 1 217 ? -50.420 12.448 34.175 1.00 38.38 217 VAL A CA 1
ATOM 1635 C C . VAL A 1 217 ? -50.855 13.162 35.449 1.00 38.38 217 VAL A C 1
ATOM 1637 O O . VAL A 1 217 ? -50.753 12.610 36.543 1.00 38.38 217 VAL A O 1
ATOM 1640 N N . ALA A 1 218 ? -51.231 14.429 35.303 1.00 42.81 218 ALA A N 1
ATOM 1641 C CA . ALA A 1 218 ? -51.900 15.196 36.339 1.00 42.81 218 ALA A CA 1
ATOM 1642 C C . ALA A 1 218 ? -53.404 14.891 36.294 1.00 42.81 218 ALA A C 1
ATOM 1644 O O . ALA A 1 218 ? -53.975 14.929 35.207 1.00 42.81 218 ALA A O 1
ATOM 1645 N N . THR A 1 219 ? -53.951 14.614 37.487 1.00 47.28 219 THR A N 1
ATOM 1646 C CA . THR A 1 219 ? -55.361 14.671 37.943 1.00 47.28 219 THR A CA 1
ATOM 1647 C C . THR A 1 219 ? -56.443 14.082 37.049 1.00 47.28 219 THR A C 1
ATOM 1649 O O . THR A 1 219 ? -56.758 14.703 36.011 1.00 47.28 219 THR A O 1
#

InterPro domains:
  IPR036895 Uracil-DNA glycosylase-like domain superfamily [G3DSA:3.40.470.10] (8-119)
  IPR036895 Uracil-DNA glycosylase-like domain superfamily [G3DSA:3.40.470.10] (120-197)
  IPR036895 Uracil-DNA glycosylase-like domain superfamily [SSF52141] (12-119)
  IPR036895 Uracil-DNA glycosylase-like domain superfamily [SSF52141] (120-183)
  IPR039134 Single-strand selective monofunctional uracil DNA glycosylase [PTHR13235] (7-119)

Sequence (2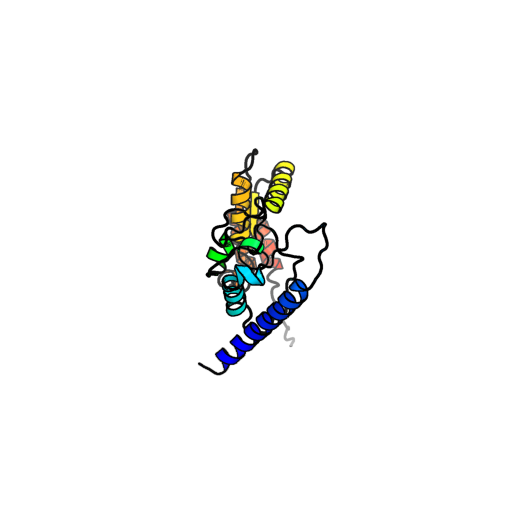19 aa):
MTCNDAAADEIADAFLAIEQNQSELLSRIPYGSKVSHVYNPLEYARETHECFVRKYCRTRKEVLFLGMNPGPFGMAQNGVPFGDTAHVVGWLGIQGHVAKPKHEHPRRPVLGLGCTRSEAICDAALLSVLELLRPEAVVGIGCYARDRALSALSASSFEPPRVLCLTHPSPASPKANRGWHALALSELLSFGLISASVADKASAELCPTSKLSSKTVAT

pLDDT: mean 84.74, std 14.48, range [38.38, 98.38]

Radius of gyration: 23.88 Å; chains: 1; bounding box: 75×33×66 Å

Secondary structure (DSSP, 8-state):
--HHHHHHHHHHHHHHHHHHHHHHHHHT----TT------HHHHTHHHHHHHHHHH-SS--S-----SS--TTTHHHHS-TT--HHHHHHTS---------SS--TTS---GGG-----HHHHHHHHHHHHHH--SEEEEESHHHHHHHHHHHTT-SSPPPEEEEEPP--TT-TTGGGTHHHHHHHHHHHTTSS-HHHHHHHHHHHS------------

Organism: NCBI:txid60191